Protein AF-A0A7Y2DUV9-F1 (afdb_monomer_lite)

Foldseek 3Di:
DPDPPDHDDDDDDDDPDPDFKDKDADPAQAKDWDAKDFDDDLNHTQDMDHDPPAATAIAHPFQCNCVPPNVVRYPHTHDRMDIGGRPDDDPPPLADQKKKKKWFQQDAPQFDLQWFQWKKKKFFAAPVRHTPDIDIDGTRPDSPPDTDMDMDTDSGDTDKIKIATDAARKHWTQKMFMDINNHTNDIDGDHNAATAIAHPDQCNCPDRNVVRYPPGHDRMDMDD

Sequence (224 aa):
IRNCQSSGAAFSINTNRTVRYVEFNTNGNDAFYIDDWRLYLNGRQIKRGGTNNARGWCLSTDPNDAGGLWRPFVSGRCRTRIRFPITSVPTPPTTGNQVYRVTVDCYHSKIRFTDTTNRITVAFLDAGRNVIRRVSKSGIRNCSGSEAAFSIRTNRRVRYIEFSTNGNDGFFIDEWRLFLDGRQIQHLGVDDGRGWCLSTDPGDAGGPWSGFVTGGCKSRLRFL

pLDDT: mean 86.57, std 12.0, range [44.62, 98.44]

Structure (mmCIF, N/CA/C/O backbone):
data_AF-A0A7Y2DUV9-F1
#
_entry.id   AF-A0A7Y2DUV9-F1
#
loop_
_atom_site.group_PDB
_atom_site.id
_atom_site.type_symbol
_atom_site.label_atom_id
_atom_site.label_alt_id
_atom_site.label_comp_id
_atom_site.label_asym_id
_atom_site.label_entity_id
_atom_site.label_seq_id
_atom_site.pdbx_PDB_ins_code
_atom_site.Cartn_x
_atom_site.Cartn_y
_atom_site.Cartn_z
_atom_site.occupancy
_atom_site.B_iso_or_equiv
_atom_site.auth_seq_id
_atom_site.auth_comp_id
_atom_site.auth_asym_id
_atom_site.auth_atom_id
_atom_site.pdbx_PDB_model_num
ATOM 1 N N . ILE A 1 1 ? 5.102 -5.522 27.464 1.00 58.66 1 ILE A N 1
ATOM 2 C CA . ILE A 1 1 ? 5.271 -4.077 27.756 1.00 58.66 1 ILE A CA 1
ATOM 3 C C . ILE A 1 1 ? 5.539 -3.958 29.249 1.00 58.66 1 ILE A C 1
ATOM 5 O O . ILE A 1 1 ? 4.823 -4.606 30.001 1.00 58.66 1 ILE A O 1
ATOM 9 N N . ARG A 1 2 ? 6.567 -3.217 29.677 1.00 56.81 2 ARG A N 1
ATOM 10 C CA . ARG A 1 2 ? 6.848 -2.943 31.098 1.00 56.81 2 ARG A CA 1
ATOM 11 C C . ARG A 1 2 ? 6.869 -1.422 31.299 1.00 56.81 2 ARG A C 1
ATOM 13 O O . ARG A 1 2 ? 7.426 -0.733 30.454 1.00 56.81 2 ARG A O 1
ATOM 20 N N . ASN A 1 3 ? 6.253 -0.929 32.377 1.00 59.16 3 ASN A N 1
ATOM 21 C CA . ASN A 1 3 ? 6.194 0.486 32.791 1.00 59.16 3 ASN A CA 1
ATOM 22 C C . ASN A 1 3 ? 5.553 1.478 31.789 1.00 59.16 3 ASN A C 1
ATOM 24 O O . ASN A 1 3 ? 6.231 2.327 31.218 1.00 59.16 3 ASN A O 1
ATOM 28 N N . CYS A 1 4 ? 4.220 1.456 31.652 1.00 63.44 4 CYS A N 1
ATOM 29 C CA . CYS A 1 4 ? 3.440 2.442 30.872 1.00 63.44 4 CYS A CA 1
ATOM 30 C C . CYS A 1 4 ? 3.248 3.806 31.583 1.00 63.44 4 CYS A C 1
ATOM 32 O O . CYS A 1 4 ? 2.179 4.400 31.484 1.00 63.44 4 CYS A O 1
ATOM 34 N N . GLN A 1 5 ? 4.229 4.303 32.345 1.00 59.75 5 GLN A N 1
ATOM 35 C CA . GLN A 1 5 ? 4.037 5.492 33.198 1.00 59.75 5 GLN A CA 1
ATOM 36 C C . GLN A 1 5 ? 4.059 6.837 32.448 1.00 59.75 5 GLN A C 1
ATOM 38 O O . GLN A 1 5 ? 3.665 7.848 33.021 1.00 59.75 5 GLN A O 1
ATOM 43 N N . SER A 1 6 ? 4.498 6.879 31.185 1.00 53.72 6 SER A N 1
ATOM 44 C CA . SER A 1 6 ? 4.653 8.151 30.453 1.00 53.72 6 SER A CA 1
ATOM 45 C C . SER A 1 6 ? 4.325 8.104 28.958 1.00 53.72 6 SER A C 1
ATOM 47 O O . SER A 1 6 ? 4.243 9.151 28.319 1.00 53.72 6 SER A O 1
ATOM 49 N N . SER A 1 7 ? 4.100 6.923 28.377 1.00 60.53 7 SER A N 1
ATOM 50 C CA . SER A 1 7 ? 3.675 6.789 26.981 1.00 60.53 7 SER A CA 1
ATOM 51 C C . SER A 1 7 ? 2.815 5.540 26.792 1.00 60.53 7 SER A C 1
ATOM 53 O O . SER A 1 7 ? 3.096 4.477 27.345 1.00 60.53 7 SER A O 1
ATOM 55 N N . GLY A 1 8 ? 1.721 5.686 26.041 1.00 68.19 8 GLY A N 1
ATOM 56 C CA . GLY A 1 8 ? 0.889 4.553 25.644 1.00 68.19 8 GLY A CA 1
ATOM 57 C C . GLY A 1 8 ? 1.608 3.670 24.621 1.00 68.19 8 GLY A C 1
ATOM 58 O O . GLY A 1 8 ? 2.496 4.127 23.904 1.00 68.19 8 GLY A O 1
ATOM 59 N N . ALA A 1 9 ? 1.199 2.407 24.515 1.00 80.25 9 ALA A N 1
ATOM 60 C CA . ALA A 1 9 ? 1.645 1.534 23.434 1.00 80.25 9 ALA A CA 1
ATOM 61 C C . ALA A 1 9 ? 0.762 1.729 22.193 1.00 80.25 9 ALA A C 1
ATOM 63 O O . ALA A 1 9 ? -0.466 1.732 22.293 1.00 80.25 9 ALA A O 1
ATOM 64 N N . ALA A 1 10 ? 1.383 1.858 21.019 1.00 82.19 10 ALA A N 1
ATOM 65 C CA . ALA A 1 10 ? 0.686 1.935 19.741 1.00 82.19 10 ALA A CA 1
ATOM 66 C C . ALA A 1 10 ? 0.994 0.698 18.894 1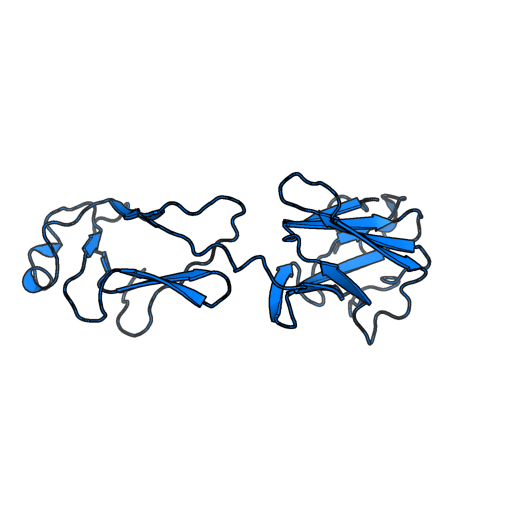.00 82.19 10 ALA A C 1
ATOM 68 O O . ALA A 1 10 ? 2.144 0.282 18.768 1.00 82.19 10 ALA A O 1
ATOM 69 N N . PHE A 1 11 ? -0.049 0.139 18.290 1.00 81.94 11 PHE A N 1
ATOM 70 C CA . PHE A 1 11 ? 0.049 -0.975 17.357 1.00 81.94 11 PHE A CA 1
ATOM 71 C C . PHE A 1 11 ? -0.649 -0.583 16.061 1.00 81.94 11 PHE A C 1
ATOM 73 O O . PHE A 1 11 ? -1.754 -0.036 16.090 1.00 81.94 11 PHE A O 1
ATOM 80 N N . SER A 1 12 ? -0.023 -0.898 14.934 1.00 80.25 12 SER A N 1
ATOM 81 C CA . SER A 1 12 ? -0.550 -0.596 13.606 1.00 80.25 12 SER A CA 1
ATOM 82 C C . SER A 1 12 ? -0.679 -1.884 12.814 1.00 80.25 12 SER A C 1
ATOM 84 O O . SER A 1 12 ? 0.248 -2.689 12.767 1.00 80.25 12 SER A O 1
ATOM 86 N N . ILE A 1 13 ? -1.834 -2.073 12.184 1.00 71.75 13 ILE A N 1
ATOM 87 C CA . ILE A 1 13 ? -2.073 -3.176 11.258 1.00 71.75 13 ILE A CA 1
ATOM 88 C C . ILE A 1 13 ? -2.664 -2.623 9.967 1.00 71.75 13 ILE A C 1
ATOM 90 O O . ILE A 1 13 ? -3.534 -1.752 9.994 1.00 71.75 13 ILE A O 1
ATOM 94 N N . ASN A 1 14 ? -2.237 -3.182 8.840 1.00 62.28 14 ASN A N 1
ATOM 95 C CA . ASN A 1 14 ? -2.871 -2.961 7.549 1.00 62.28 14 ASN A CA 1
ATOM 96 C C . ASN A 1 14 ? -3.758 -4.169 7.260 1.00 62.28 14 ASN A C 1
ATOM 98 O O . ASN A 1 14 ? -3.279 -5.299 7.193 1.00 62.28 14 ASN A O 1
ATOM 102 N N . THR A 1 15 ? -5.066 -3.955 7.140 1.00 54.31 15 THR A N 1
ATOM 103 C CA . THR A 1 15 ? -6.017 -5.044 6.903 1.00 54.31 15 THR A CA 1
ATOM 104 C C . THR A 1 15 ? -7.062 -4.660 5.867 1.00 54.31 15 THR A C 1
ATOM 106 O O . THR A 1 15 ? -7.590 -3.548 5.856 1.00 54.31 15 THR A O 1
ATOM 109 N N . ASN A 1 16 ? -7.377 -5.616 4.996 1.00 50.28 16 ASN A N 1
ATOM 110 C CA . ASN A 1 16 ? -8.440 -5.534 3.995 1.00 50.28 16 ASN A CA 1
ATOM 111 C C . ASN A 1 16 ? -9.765 -6.140 4.494 1.00 50.28 16 ASN A C 1
ATOM 113 O O . ASN A 1 16 ? -10.762 -6.135 3.769 1.00 50.28 16 ASN A O 1
ATOM 117 N N . ARG A 1 17 ? -9.784 -6.664 5.727 1.00 56.75 17 ARG A N 1
ATOM 118 C CA . ARG A 1 17 ? -10.968 -7.242 6.366 1.00 56.75 17 ARG A CA 1
ATOM 119 C C . ARG A 1 17 ? -11.635 -6.198 7.247 1.00 56.75 17 ARG A C 1
ATOM 121 O O . ARG A 1 17 ? -10.974 -5.378 7.880 1.00 56.75 17 ARG A O 1
ATOM 128 N N . THR A 1 18 ? -12.959 -6.263 7.337 1.00 71.25 18 THR A N 1
ATOM 129 C CA . THR A 1 18 ? -13.701 -5.474 8.320 1.00 71.25 18 THR A CA 1
ATOM 130 C C . THR A 1 18 ? -13.221 -5.831 9.723 1.00 71.25 18 THR A C 1
ATOM 132 O O . THR A 1 18 ? -13.341 -6.981 10.150 1.00 71.25 18 THR A O 1
ATOM 135 N N . VAL A 1 19 ? -12.701 -4.842 10.449 1.00 78.88 19 VAL A N 1
ATOM 136 C CA . VAL A 1 19 ? -12.346 -5.001 11.860 1.00 78.88 19 VAL A CA 1
ATOM 137 C C . VAL A 1 19 ? -13.647 -5.050 12.659 1.00 78.88 19 VAL A C 1
ATOM 139 O O . VAL A 1 19 ? -14.376 -4.064 12.725 1.00 78.88 19 VAL A O 1
ATOM 142 N N . ARG A 1 20 ? -13.972 -6.221 13.218 1.00 82.50 20 ARG A N 1
ATOM 143 C CA . ARG A 1 20 ? -15.194 -6.434 14.021 1.00 82.50 20 ARG A CA 1
ATOM 144 C C . ARG A 1 20 ? -14.961 -6.266 15.515 1.00 82.50 20 ARG A C 1
ATOM 146 O O . ARG A 1 20 ? -15.901 -5.990 16.253 1.00 82.50 20 ARG A O 1
ATOM 153 N N . TYR A 1 21 ? -13.729 -6.461 15.964 1.00 88.12 21 TYR A N 1
ATOM 154 C CA . TYR A 1 21 ? -13.347 -6.309 17.355 1.00 88.12 21 TYR A CA 1
ATOM 155 C C . TYR A 1 21 ? -11.874 -5.927 17.468 1.00 88.12 21 TYR A C 1
ATOM 157 O O . TYR A 1 21 ? -11.072 -6.277 16.602 1.00 88.12 21 TYR A O 1
ATOM 165 N N . VAL A 1 22 ? -11.534 -5.241 18.554 1.00 90.38 22 VAL A N 1
ATOM 166 C CA . VAL A 1 22 ? -10.165 -5.184 19.077 1.00 90.38 22 VAL A CA 1
ATOM 167 C C . VAL A 1 22 ? -10.083 -6.215 20.195 1.00 90.38 22 VAL A C 1
ATOM 169 O O . VAL A 1 22 ? -10.947 -6.240 21.072 1.00 90.38 22 VAL A O 1
ATOM 172 N N . GLU A 1 23 ? -9.092 -7.097 20.146 1.00 93.31 23 GLU A N 1
ATOM 173 C CA . GLU A 1 23 ? -8.853 -8.088 21.193 1.00 93.31 23 GLU A CA 1
ATOM 174 C C . GLU A 1 23 ? -7.454 -7.900 21.765 1.00 93.31 23 GLU A C 1
ATOM 176 O O . GLU A 1 23 ? -6.482 -7.832 21.019 1.00 93.31 23 GLU A O 1
ATOM 181 N N . PHE A 1 24 ? -7.381 -7.841 23.090 1.00 92.25 24 PHE A N 1
ATOM 182 C CA . PHE A 1 24 ? -6.136 -7.898 23.840 1.00 92.25 24 PHE A CA 1
ATOM 183 C C . PHE A 1 24 ? -6.048 -9.271 24.504 1.00 92.25 24 PHE A C 1
ATOM 185 O O . PHE A 1 24 ? -7.027 -9.739 25.097 1.00 92.25 24 PHE A O 1
ATOM 192 N N . ASN A 1 25 ? -4.891 -9.916 24.397 1.00 93.38 25 ASN A N 1
ATOM 193 C CA . ASN A 1 25 ? -4.596 -11.195 25.029 1.00 93.38 25 ASN A CA 1
ATOM 194 C C . ASN A 1 25 ? -3.226 -11.149 25.720 1.00 93.38 25 ASN A C 1
ATOM 196 O O . ASN A 1 25 ? -2.365 -10.346 25.366 1.00 93.38 25 ASN A O 1
ATOM 200 N N . THR A 1 26 ? -3.039 -11.993 26.731 1.00 92.19 26 THR A N 1
ATOM 201 C CA . THR A 1 26 ? -1.755 -12.145 27.424 1.00 92.19 26 THR A CA 1
ATOM 202 C C . THR A 1 26 ? -1.496 -13.609 27.757 1.00 92.19 26 THR A C 1
ATOM 204 O O . THR A 1 26 ? -2.429 -14.376 27.998 1.00 92.19 26 THR A O 1
ATOM 207 N N . ASN A 1 27 ? -0.221 -13.984 27.767 1.00 92.19 27 ASN A N 1
ATOM 208 C CA . ASN A 1 27 ? 0.295 -15.231 28.328 1.00 92.19 27 ASN A CA 1
ATOM 209 C C . ASN A 1 27 ? 1.143 -14.991 29.593 1.00 92.19 27 ASN A C 1
ATOM 211 O O . ASN A 1 27 ? 1.686 -15.944 30.141 1.00 92.19 27 ASN A O 1
ATOM 215 N N . GLY A 1 28 ? 1.290 -13.734 30.025 1.00 89.69 28 GLY A N 1
ATOM 216 C CA . GLY A 1 28 ? 2.045 -13.361 31.217 1.00 89.69 28 GLY A CA 1
ATOM 217 C C . GLY A 1 28 ? 1.240 -13.563 32.499 1.00 89.69 28 GLY A C 1
ATOM 218 O O . GLY A 1 28 ? 0.012 -13.445 32.502 1.00 89.69 28 GLY A O 1
ATOM 219 N N . ASN A 1 29 ? 1.942 -13.878 33.581 1.00 88.06 29 ASN A N 1
ATOM 220 C CA . ASN A 1 29 ? 1.413 -13.900 34.945 1.00 88.06 29 ASN A CA 1
ATOM 221 C C . ASN A 1 29 ? 1.491 -12.539 35.637 1.00 88.06 29 ASN A C 1
ATOM 223 O O . ASN A 1 29 ? 0.837 -12.376 36.647 1.00 88.06 29 ASN A O 1
ATOM 227 N N . ASP A 1 30 ? 2.258 -11.583 35.110 1.00 88.06 30 ASP A N 1
ATOM 228 C CA . ASP A 1 30 ? 2.236 -10.205 35.594 1.00 88.06 30 ASP A CA 1
ATOM 229 C C . ASP A 1 30 ? 1.042 -9.453 34.994 1.00 88.06 30 ASP A C 1
ATOM 231 O O . ASP A 1 30 ? 0.800 -9.497 33.778 1.00 88.06 30 ASP A O 1
ATOM 235 N N . ALA A 1 31 ? 0.335 -8.694 35.829 1.00 88.19 31 ALA A N 1
ATOM 236 C CA . ALA A 1 31 ? -0.808 -7.929 35.369 1.00 88.19 31 ALA A CA 1
ATOM 237 C C . ALA A 1 31 ? -0.452 -6.735 34.481 1.00 88.19 31 ALA A C 1
ATOM 239 O O . ALA A 1 31 ? 0.488 -5.974 34.713 1.00 88.19 31 ALA A O 1
ATOM 240 N N . PHE A 1 32 ? -1.299 -6.534 33.473 1.00 89.50 32 PHE A N 1
ATOM 241 C CA . PHE A 1 32 ? -1.287 -5.392 32.574 1.00 89.50 32 PHE A CA 1
ATOM 242 C C . PHE A 1 32 ? -2.600 -4.613 32.700 1.00 89.50 32 PHE A C 1
ATOM 244 O O . PHE A 1 32 ? -3.681 -5.140 32.420 1.00 89.50 32 PHE A O 1
ATOM 251 N N . TYR A 1 33 ? -2.499 -3.357 33.132 1.00 88.81 33 TYR A N 1
ATOM 252 C CA . TYR A 1 33 ? -3.632 -2.453 33.302 1.00 88.81 33 TYR A CA 1
ATOM 253 C C . TYR A 1 33 ? -3.907 -1.654 32.024 1.00 88.81 33 TYR A C 1
ATOM 255 O O . TYR A 1 33 ? -2.986 -1.098 31.427 1.00 88.81 33 TYR A O 1
ATOM 263 N N . ILE A 1 34 ? -5.177 -1.580 31.624 1.00 89.31 34 ILE A N 1
ATOM 264 C CA . ILE A 1 34 ? -5.647 -0.762 30.500 1.00 89.31 34 ILE A CA 1
ATOM 265 C C . ILE A 1 34 ? -6.805 0.101 30.990 1.00 89.31 34 ILE A C 1
ATOM 267 O O . ILE A 1 34 ? -7.863 -0.437 31.299 1.00 89.31 34 ILE A O 1
ATOM 271 N N . ASP A 1 35 ? -6.656 1.417 31.014 1.00 89.62 35 ASP A N 1
ATOM 272 C CA . ASP A 1 35 ? -7.720 2.379 31.337 1.00 89.62 35 ASP A CA 1
ATOM 273 C C . ASP A 1 35 ? -8.270 3.116 30.111 1.00 89.62 35 ASP A C 1
ATOM 275 O O . ASP A 1 35 ? -9.452 3.452 30.084 1.00 89.62 35 ASP A O 1
ATOM 279 N N . ASP A 1 36 ? -7.450 3.332 29.082 1.00 90.44 36 ASP A N 1
ATOM 280 C CA . ASP A 1 36 ? -7.831 3.951 27.812 1.00 90.44 36 ASP A CA 1
ATOM 281 C C . ASP A 1 36 ? -7.237 3.176 26.631 1.00 90.44 36 ASP A C 1
ATOM 283 O O . ASP A 1 36 ? -6.049 2.855 26.588 1.00 90.44 36 ASP A O 1
ATOM 287 N N . TRP A 1 37 ? -8.057 2.920 25.617 1.00 90.31 37 TRP A N 1
ATOM 288 C CA . TRP A 1 37 ? -7.587 2.472 24.311 1.00 90.31 37 TRP A CA 1
ATOM 289 C C . TRP A 1 37 ? -8.329 3.204 23.202 1.00 90.31 37 TRP A C 1
ATOM 291 O O . TRP A 1 37 ? -9.509 3.547 23.313 1.00 90.31 37 TRP A O 1
ATOM 301 N N . ARG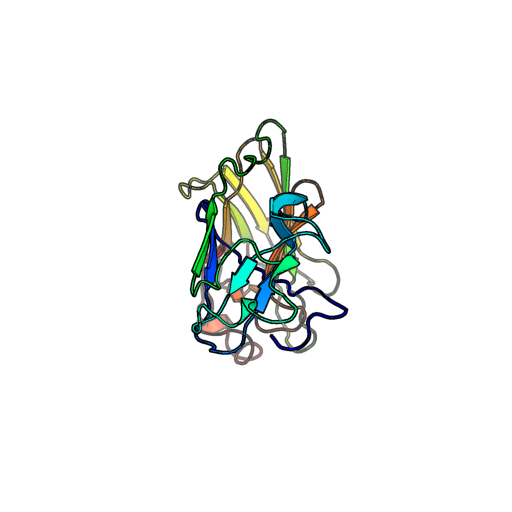 A 1 38 ? -7.632 3.432 22.089 1.00 90.31 38 ARG A N 1
ATOM 302 C CA . ARG A 1 38 ? -8.147 4.190 20.947 1.00 90.31 38 ARG A CA 1
ATOM 303 C C . ARG A 1 38 ? -7.845 3.445 19.661 1.00 90.31 38 ARG A C 1
ATOM 305 O O . ARG A 1 38 ? -6.733 2.970 19.456 1.00 90.31 38 ARG A O 1
ATOM 312 N N . LEU A 1 39 ? -8.841 3.366 18.788 1.00 88.25 39 LEU A N 1
ATOM 313 C CA . LEU A 1 39 ? -8.702 2.824 17.446 1.00 88.25 39 LEU A CA 1
ATOM 314 C C . LEU A 1 39 ? -8.811 3.959 16.439 1.00 88.25 39 LEU A C 1
ATOM 316 O O . LEU A 1 39 ? -9.813 4.680 16.400 1.00 88.25 39 LEU A O 1
ATOM 320 N N . TYR A 1 40 ? -7.793 4.061 15.596 1.00 84.31 40 TYR A N 1
ATOM 321 C CA . TYR A 1 40 ? -7.721 5.025 14.514 1.00 84.31 40 TYR A CA 1
ATOM 322 C C . TYR A 1 40 ? -7.850 4.305 13.174 1.00 84.31 40 TYR A C 1
ATOM 324 O O . TYR A 1 40 ? -7.251 3.256 12.962 1.00 84.31 40 TYR A O 1
ATOM 332 N N . LEU A 1 41 ? -8.619 4.889 12.259 1.00 78.75 41 LEU A N 1
ATOM 333 C CA . LEU A 1 41 ? -8.661 4.494 10.856 1.00 78.75 41 LEU A CA 1
ATOM 334 C C . LEU A 1 41 ? -8.234 5.698 10.032 1.00 78.75 41 LEU A C 1
ATOM 336 O O . LEU A 1 41 ? -8.892 6.738 10.079 1.00 78.75 41 LEU A O 1
ATOM 340 N N . ASN A 1 42 ? -7.126 5.564 9.300 1.00 71.88 42 ASN A N 1
ATOM 341 C CA . ASN A 1 42 ? -6.525 6.652 8.530 1.00 71.88 42 ASN A CA 1
ATOM 342 C C . ASN A 1 42 ? -6.421 7.919 9.396 1.00 71.88 42 ASN A C 1
ATOM 344 O O . ASN A 1 42 ? -7.052 8.935 9.109 1.00 71.88 42 ASN A O 1
ATOM 348 N N . GLY A 1 43 ? -5.728 7.837 10.536 1.00 75.31 43 GLY A N 1
ATOM 349 C CA . GLY A 1 43 ? -5.507 8.938 11.491 1.00 75.31 43 GLY A CA 1
ATOM 350 C C . GLY A 1 43 ? -6.749 9.543 12.166 1.00 75.31 43 GLY A C 1
ATOM 351 O O . GLY A 1 43 ? -6.601 10.406 13.022 1.00 75.31 43 GLY A O 1
ATOM 352 N N . ARG A 1 44 ? -7.970 9.107 11.834 1.00 75.44 44 ARG A N 1
ATOM 353 C CA . ARG A 1 44 ? -9.197 9.534 12.516 1.00 75.44 44 ARG A CA 1
ATOM 354 C C . ARG A 1 44 ? -9.562 8.514 13.586 1.00 75.44 44 ARG A C 1
ATOM 356 O O . ARG A 1 44 ? -9.693 7.333 13.277 1.00 75.44 44 ARG A O 1
ATOM 363 N N . GLN A 1 45 ? -9.778 8.961 14.822 1.00 84.25 45 GLN A N 1
ATOM 364 C CA . GLN A 1 45 ? -10.292 8.091 15.880 1.00 84.25 45 GLN A CA 1
ATOM 365 C C . GLN A 1 45 ? -11.705 7.620 15.507 1.00 84.25 45 GLN A C 1
ATOM 367 O O . GLN A 1 45 ? -12.601 8.439 15.299 1.00 84.25 45 GLN A O 1
ATOM 372 N N . ILE A 1 46 ? -11.900 6.306 15.408 1.00 82.75 46 ILE A N 1
ATOM 373 C CA . ILE A 1 46 ? -13.198 5.684 15.097 1.00 82.75 46 ILE A CA 1
ATOM 374 C C . ILE A 1 46 ? -13.813 4.974 16.299 1.00 82.75 46 ILE A C 1
ATOM 376 O O . ILE A 1 46 ? -15.018 4.734 16.324 1.00 82.75 46 ILE A O 1
ATOM 380 N N . LYS A 1 47 ? -13.002 4.640 17.304 1.00 87.75 47 LYS A N 1
ATOM 381 C CA . LYS A 1 47 ? -13.477 4.069 18.560 1.00 87.75 47 LYS A CA 1
ATOM 382 C C . LYS A 1 47 ? -12.518 4.433 19.684 1.00 87.75 47 LYS A C 1
ATOM 384 O O . LYS A 1 47 ? -11.317 4.572 19.466 1.00 87.75 47 LYS A O 1
ATOM 389 N N . ARG A 1 48 ? -13.073 4.567 20.879 1.00 90.31 48 ARG A N 1
ATOM 390 C CA . ARG A 1 48 ? -12.356 4.653 22.145 1.00 90.31 48 ARG A CA 1
ATOM 391 C C . ARG A 1 48 ? -13.051 3.722 23.127 1.00 90.31 48 ARG A C 1
ATOM 393 O O . ARG A 1 48 ? -14.278 3.596 23.062 1.00 90.31 48 ARG A O 1
ATOM 400 N N . GLY A 1 49 ? -12.293 3.071 23.993 1.00 88.50 49 GLY A N 1
ATOM 401 C CA . GLY A 1 49 ? -12.841 2.391 25.154 1.00 88.50 49 GLY A CA 1
ATOM 402 C C . GLY A 1 49 ? -12.093 2.812 26.405 1.00 88.50 49 GLY A C 1
ATOM 403 O O . GLY A 1 49 ? -10.867 2.827 26.422 1.00 88.50 49 GLY A O 1
ATOM 404 N N . GLY A 1 50 ? -12.866 3.148 27.434 1.00 89.50 50 GLY A N 1
ATOM 405 C CA . GLY A 1 50 ? -12.338 3.647 28.693 1.00 89.50 50 GLY A CA 1
ATOM 406 C C . GLY A 1 50 ? -11.985 5.132 28.637 1.00 89.50 50 GLY A C 1
ATOM 407 O O . GLY A 1 50 ? -12.327 5.841 27.684 1.00 89.50 50 GLY A O 1
ATOM 408 N N . THR A 1 51 ? -11.341 5.591 29.703 1.00 87.88 51 THR A N 1
ATOM 409 C CA . THR A 1 51 ? -10.944 6.979 29.931 1.00 87.88 51 THR A CA 1
ATOM 410 C C . THR A 1 51 ? -9.638 6.974 30.717 1.00 87.88 51 THR A C 1
ATOM 412 O O . THR A 1 51 ? -9.505 6.232 31.684 1.00 87.88 51 THR A O 1
ATOM 415 N N . ASN A 1 52 ? -8.693 7.827 30.320 1.00 84.25 52 ASN A N 1
ATOM 416 C CA . ASN A 1 52 ? -7.400 7.958 30.992 1.00 84.25 52 ASN A CA 1
ATOM 417 C C . ASN A 1 52 ? -7.585 8.246 32.493 1.00 84.25 52 ASN A C 1
ATOM 419 O O . ASN A 1 52 ? -8.360 9.140 32.842 1.00 84.25 52 ASN A O 1
ATOM 423 N N . ASN A 1 53 ? -6.880 7.510 33.352 1.00 82.56 53 ASN A N 1
ATOM 424 C CA . ASN A 1 53 ? -6.974 7.531 34.818 1.00 82.56 53 ASN A CA 1
ATOM 425 C C . ASN A 1 53 ? -8.344 7.137 35.406 1.00 82.56 53 ASN A C 1
ATOM 427 O O . ASN A 1 53 ? -8.577 7.319 36.601 1.00 82.56 53 ASN A O 1
ATOM 431 N N . ALA A 1 54 ? -9.271 6.616 34.600 1.00 86.94 54 ALA A N 1
ATOM 432 C CA . ALA A 1 54 ? -10.528 6.069 35.100 1.00 86.94 54 ALA A CA 1
ATOM 433 C C . ALA A 1 54 ? -10.383 4.578 35.410 1.00 86.94 54 ALA A C 1
ATOM 435 O O . ALA A 1 54 ? -9.312 3.998 35.253 1.00 86.94 54 ALA A O 1
ATOM 436 N N . ARG A 1 55 ? -11.484 3.945 35.833 1.00 89.94 55 ARG A N 1
ATOM 437 C CA . ARG A 1 55 ? -11.539 2.489 35.962 1.00 89.94 55 ARG A CA 1
ATOM 438 C C . ARG A 1 55 ? -11.302 1.808 34.617 1.00 89.94 55 ARG A C 1
ATOM 440 O O . ARG A 1 55 ? -11.918 2.175 33.618 1.00 89.94 55 ARG A O 1
ATOM 447 N N . GLY A 1 56 ? -10.485 0.768 34.640 1.00 91.88 56 GLY A N 1
ATOM 448 C CA . GLY A 1 56 ? -10.052 0.030 33.472 1.00 91.88 56 GLY A CA 1
ATOM 449 C C . GLY A 1 56 ? -10.226 -1.478 33.594 1.00 91.88 56 GLY A C 1
ATOM 450 O O . GLY A 1 56 ? -11.082 -2.014 34.313 1.00 91.88 56 GLY A O 1
ATOM 451 N N . TRP A 1 57 ? -9.373 -2.159 32.848 1.00 92.81 57 TRP A N 1
ATOM 452 C CA . TRP A 1 57 ? -9.324 -3.593 32.665 1.00 92.81 57 TRP A CA 1
ATOM 453 C C . TRP A 1 57 ? -7.972 -4.145 33.105 1.00 92.81 57 TRP A C 1
ATOM 455 O O . TRP A 1 57 ? -6.949 -3.478 32.965 1.00 92.81 57 TRP A O 1
ATOM 465 N N . CYS A 1 58 ? -7.969 -5.387 33.587 1.00 93.06 58 CYS A N 1
ATOM 466 C CA . CYS A 1 58 ? -6.748 -6.112 33.914 1.00 93.06 58 CYS A CA 1
ATOM 467 C C . CYS A 1 58 ? -6.579 -7.332 33.005 1.00 93.06 58 CYS A C 1
ATOM 469 O O . CYS A 1 58 ? -7.491 -8.161 32.894 1.00 93.06 58 CYS A O 1
ATOM 471 N N . LEU A 1 59 ? -5.400 -7.449 32.393 1.00 92.75 59 LEU A N 1
ATOM 472 C CA . LEU A 1 59 ? -4.951 -8.629 31.664 1.00 92.75 59 LEU A CA 1
ATOM 473 C C . LEU A 1 59 ? -3.876 -9.371 32.458 1.00 92.75 59 LEU A C 1
ATOM 475 O O . LEU A 1 59 ? -2.804 -8.818 32.670 1.00 92.75 59 LEU A O 1
ATOM 479 N N . SER A 1 60 ? -4.155 -10.612 32.858 1.00 93.69 60 SER A N 1
ATOM 480 C CA . SER A 1 60 ? -3.183 -11.534 33.466 1.00 93.69 60 SER A CA 1
ATOM 481 C C . SER A 1 60 ? -3.667 -12.982 33.349 1.00 93.69 60 SER A C 1
ATOM 483 O O . SER A 1 60 ? -4.863 -13.228 33.146 1.00 93.69 60 SER A O 1
ATOM 485 N N . THR A 1 61 ? -2.739 -13.932 33.469 1.00 95.00 61 THR A N 1
ATOM 486 C CA . THR A 1 61 ? -3.045 -15.348 33.713 1.00 95.00 61 THR A CA 1
ATOM 487 C C . THR A 1 61 ? -3.381 -15.642 35.177 1.00 95.00 61 THR A C 1
ATOM 489 O O . THR A 1 61 ? -4.126 -16.592 35.414 1.00 95.00 61 THR A O 1
ATOM 492 N N . ASP A 1 62 ? -2.956 -14.806 36.135 1.00 93.31 62 ASP A N 1
ATOM 493 C CA . ASP A 1 62 ? -3.458 -14.852 37.512 1.00 93.31 62 ASP A CA 1
ATOM 494 C C . ASP A 1 62 ? -4.696 -13.937 37.653 1.00 93.31 62 ASP A C 1
ATOM 496 O O . ASP A 1 62 ? -4.608 -12.713 37.508 1.00 93.31 62 ASP A O 1
ATOM 500 N N . PRO A 1 63 ? -5.896 -14.484 37.933 1.00 89.44 63 PRO A N 1
ATOM 501 C CA . PRO A 1 63 ? -7.109 -13.680 38.074 1.00 89.44 63 PRO A CA 1
ATOM 502 C C . PRO A 1 63 ? -7.083 -12.718 39.277 1.00 89.44 63 PRO A C 1
ATOM 504 O O . PRO A 1 63 ? -7.936 -11.824 39.348 1.00 89.44 63 PRO A O 1
ATOM 507 N N . ASN A 1 64 ? -6.157 -12.896 40.223 1.00 90.31 64 ASN A N 1
ATOM 508 C CA . ASN A 1 64 ? -6.096 -12.165 41.485 1.00 90.31 64 ASN A CA 1
ATOM 509 C C . ASN A 1 64 ? -5.069 -11.027 41.506 1.00 90.31 64 ASN A C 1
ATOM 511 O O . ASN A 1 64 ? -5.046 -10.290 42.490 1.00 90.31 64 ASN A O 1
ATOM 515 N N . ASP A 1 65 ? -4.293 -10.802 40.444 1.00 90.00 65 ASP A N 1
ATOM 516 C CA . ASP A 1 65 ? -3.296 -9.718 40.423 1.00 90.00 65 ASP A CA 1
ATOM 517 C C . ASP A 1 65 ? -3.901 -8.318 40.590 1.00 90.00 65 ASP A C 1
ATOM 519 O O . ASP A 1 65 ? -3.269 -7.396 41.105 1.00 90.00 65 ASP A O 1
ATOM 523 N N . ALA A 1 66 ? -5.168 -8.147 40.207 1.00 85.00 66 ALA A N 1
ATOM 524 C CA . ALA A 1 66 ? -5.902 -6.911 40.462 1.00 85.00 66 ALA A CA 1
ATOM 525 C C . ALA A 1 66 ? -6.252 -6.715 41.950 1.00 85.00 66 ALA A C 1
ATOM 527 O O . ALA A 1 66 ? -6.808 -5.681 42.301 1.00 85.00 66 ALA A O 1
ATOM 528 N N . GLY A 1 67 ? -5.973 -7.682 42.828 1.00 81.69 67 GLY A N 1
ATOM 529 C CA . GLY A 1 67 ? -6.346 -7.669 44.244 1.00 81.69 67 GLY A CA 1
ATOM 530 C C . GLY A 1 67 ? -5.590 -6.649 45.100 1.00 81.69 67 GLY A C 1
ATOM 531 O O . GLY A 1 67 ? -6.089 -6.283 46.163 1.00 81.69 67 GLY A O 1
ATOM 532 N N . GLY A 1 68 ? -4.432 -6.172 44.633 1.00 81.25 68 GLY A N 1
ATOM 533 C CA . GLY A 1 68 ? -3.612 -5.163 45.310 1.00 81.25 68 GLY A CA 1
ATOM 534 C C . GLY A 1 68 ? -4.044 -3.720 45.022 1.00 81.25 68 GLY A C 1
ATOM 535 O O . GLY A 1 68 ? -5.229 -3.385 45.011 1.00 81.25 68 GLY A O 1
ATOM 536 N N . LEU A 1 69 ? -3.066 -2.848 44.751 1.00 80.44 69 LEU A N 1
ATOM 537 C CA . LEU A 1 69 ? -3.266 -1.406 44.519 1.00 80.44 69 LEU A CA 1
ATOM 538 C C . LEU A 1 69 ? -4.246 -1.085 43.377 1.00 80.44 69 LEU A C 1
ATOM 540 O O . LEU A 1 69 ? -4.809 0.005 43.334 1.00 80.44 69 LEU A O 1
ATOM 544 N N . TRP A 1 70 ? -4.462 -2.022 42.453 1.00 80.12 70 TRP A N 1
ATOM 545 C CA . TRP A 1 70 ? -5.326 -1.837 41.286 1.00 80.12 70 TRP A CA 1
ATOM 546 C C . TRP A 1 70 ? -6.799 -2.151 41.563 1.00 80.12 70 TRP A C 1
ATOM 548 O O . TRP A 1 70 ? -7.655 -1.803 40.751 1.00 80.12 70 TRP A O 1
ATOM 558 N N . ARG A 1 71 ? -7.128 -2.754 42.713 1.00 83.38 71 ARG A N 1
ATOM 559 C CA . ARG A 1 71 ? -8.488 -3.212 43.040 1.00 83.38 71 ARG A CA 1
ATOM 560 C C . ARG A 1 71 ? -9.560 -2.121 42.928 1.00 83.38 71 ARG A C 1
ATOM 562 O O . ARG A 1 71 ? -10.636 -2.421 42.412 1.00 83.38 71 ARG A O 1
ATOM 569 N N . PRO A 1 72 ? -9.320 -0.861 43.345 1.00 86.00 72 PRO A N 1
ATOM 570 C CA . PRO A 1 72 ? -10.304 0.209 43.166 1.00 86.00 72 PRO A CA 1
ATOM 571 C C . PRO A 1 72 ? -10.499 0.614 41.698 1.00 86.00 72 PRO A C 1
ATOM 573 O O . PRO A 1 72 ? -11.555 1.150 41.347 1.00 86.00 72 PRO A O 1
ATOM 576 N N . PHE A 1 73 ? -9.498 0.348 40.857 1.00 87.12 73 PHE A N 1
ATOM 577 C CA . PHE A 1 73 ? -9.361 0.848 39.491 1.00 87.12 73 PHE A CA 1
ATOM 578 C C . PHE A 1 73 ? -9.689 -0.200 38.423 1.00 87.12 73 PHE A C 1
ATOM 580 O O . PHE A 1 73 ? -9.867 0.155 37.267 1.00 87.12 73 PHE A O 1
ATOM 587 N N . VAL A 1 74 ? -9.836 -1.478 38.769 1.00 87.31 74 VAL A N 1
ATOM 588 C CA . VAL A 1 74 ? -10.192 -2.533 37.808 1.00 87.31 74 VAL A CA 1
ATOM 589 C C . VAL A 1 74 ? -11.647 -2.951 37.988 1.00 87.31 74 VAL A C 1
ATOM 591 O O . VAL A 1 74 ? -12.119 -3.204 39.096 1.00 87.31 74 VAL A O 1
ATOM 594 N N . SER A 1 75 ? -12.370 -3.071 36.875 1.00 77.62 75 SER A N 1
ATOM 595 C CA . SER A 1 75 ? -13.718 -3.646 36.880 1.00 77.62 75 SER A CA 1
ATOM 596 C C . SER A 1 75 ? -13.649 -5.179 36.947 1.00 77.62 75 SER A C 1
ATOM 598 O O . SER A 1 75 ? -13.720 -5.863 35.926 1.00 77.62 75 SER A O 1
ATOM 600 N N . GLY A 1 76 ? -13.506 -5.724 38.158 1.00 82.94 76 GLY A N 1
ATOM 601 C CA . GLY A 1 76 ? -13.509 -7.168 38.425 1.00 82.94 76 GLY A CA 1
ATOM 602 C C . GLY A 1 76 ? -12.117 -7.810 38.475 1.00 82.94 76 GLY A C 1
ATOM 603 O O . GLY A 1 76 ? -11.130 -7.155 38.791 1.00 82.94 76 GLY A O 1
ATOM 604 N N . ARG A 1 77 ? -12.057 -9.123 38.216 1.00 89.00 77 ARG A N 1
ATOM 605 C CA . ARG A 1 77 ? -10.810 -9.909 38.189 1.00 89.00 77 ARG A CA 1
ATOM 606 C C . ARG A 1 77 ? -10.059 -9.742 36.868 1.00 89.00 77 ARG A C 1
ATOM 608 O O . ARG A 1 77 ? -10.666 -9.401 35.848 1.00 89.00 77 ARG A O 1
ATOM 615 N N . CYS A 1 78 ? -8.762 -10.039 36.881 1.00 92.12 78 CYS A N 1
ATOM 616 C CA . CYS A 1 78 ? -7.963 -10.084 35.661 1.00 92.12 78 CYS A CA 1
ATOM 617 C C . CYS A 1 78 ? -8.462 -11.183 34.717 1.00 92.12 78 CYS A C 1
ATOM 619 O O . CYS A 1 78 ? -8.993 -12.210 35.145 1.00 92.12 78 CYS A O 1
ATOM 621 N N . ARG A 1 79 ? -8.328 -10.943 33.412 1.00 94.06 79 ARG A N 1
ATOM 622 C CA . ARG A 1 79 ? -8.715 -11.886 32.357 1.00 94.06 79 ARG A CA 1
ATOM 623 C C . ARG A 1 79 ? -7.528 -12.133 31.444 1.00 94.06 79 ARG A C 1
ATOM 625 O O . ARG A 1 79 ? -6.791 -11.210 31.144 1.00 94.06 79 ARG A O 1
ATOM 632 N N . THR A 1 80 ? -7.400 -13.325 30.882 1.00 95.25 80 THR A N 1
ATOM 633 C CA . THR A 1 80 ? -6.369 -13.600 29.862 1.00 95.25 80 THR A CA 1
ATOM 634 C C . THR A 1 80 ? -6.706 -13.007 28.494 1.00 95.25 80 THR A C 1
ATOM 636 O O . THR A 1 80 ? -5.842 -12.899 27.623 1.00 95.25 80 THR A O 1
ATOM 639 N N . ARG A 1 81 ? -7.972 -12.621 28.288 1.00 94.62 81 ARG A N 1
ATOM 640 C CA . ARG A 1 81 ? -8.490 -12.082 27.031 1.00 94.62 81 ARG A CA 1
ATOM 641 C C . ARG A 1 81 ? -9.607 -11.074 27.271 1.00 94.62 81 ARG A C 1
ATOM 643 O O . ARG A 1 81 ? -10.536 -11.335 28.038 1.00 94.62 81 ARG A O 1
ATOM 650 N N . ILE A 1 82 ? -9.559 -9.958 26.548 1.00 92.50 82 ILE A N 1
ATOM 651 C CA . ILE A 1 82 ? -10.602 -8.927 26.553 1.00 92.50 82 ILE A CA 1
ATOM 652 C C . ILE A 1 82 ? -10.907 -8.529 25.116 1.00 92.50 82 ILE A C 1
ATOM 654 O O . ILE A 1 82 ? -10.004 -8.193 24.352 1.00 92.50 82 ILE A O 1
ATOM 658 N N . ARG A 1 83 ? -12.189 -8.579 24.746 1.00 93.12 83 ARG A N 1
ATOM 659 C CA . ARG A 1 83 ? -12.663 -8.301 23.390 1.00 93.12 83 ARG A CA 1
ATOM 660 C C . ARG A 1 83 ? -13.619 -7.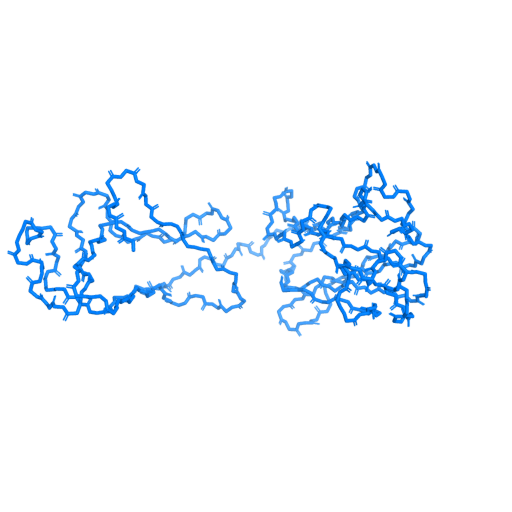117 23.396 1.00 93.12 83 ARG A C 1
ATOM 662 O O . ARG A 1 83 ? -14.637 -7.141 24.081 1.00 93.12 83 ARG A O 1
ATOM 669 N N . PHE A 1 84 ? -13.313 -6.121 22.576 1.00 90.06 84 PHE A N 1
ATOM 670 C CA . PHE A 1 84 ? -14.116 -4.922 22.390 1.00 90.06 84 PHE A CA 1
ATOM 671 C C . PHE A 1 84 ? -14.772 -4.939 21.007 1.00 90.06 84 PHE A C 1
ATOM 673 O O . PHE A 1 84 ? -14.062 -4.806 20.007 1.00 90.06 84 PHE A O 1
ATOM 680 N N . PRO A 1 85 ? -16.103 -5.102 20.908 1.00 88.88 85 PRO A N 1
ATOM 681 C CA . PRO A 1 85 ? -16.788 -5.085 19.624 1.00 88.88 85 PRO A CA 1
ATOM 682 C C . PRO A 1 85 ? -16.758 -3.688 18.994 1.00 88.88 85 PRO A C 1
ATOM 684 O O . PRO A 1 85 ? -16.896 -2.661 19.665 1.00 88.88 85 PRO A O 1
ATOM 687 N N . ILE A 1 86 ? -16.620 -3.656 17.672 1.00 84.44 86 ILE A N 1
ATOM 688 C CA . ILE A 1 86 ? -16.709 -2.449 16.854 1.00 84.44 86 ILE A CA 1
ATOM 689 C C . ILE A 1 86 ? -18.050 -2.516 16.128 1.00 84.44 86 ILE A C 1
ATOM 691 O O . ILE A 1 86 ? -18.188 -3.167 15.096 1.00 84.44 86 ILE A O 1
ATOM 695 N N . THR A 1 87 ? -19.061 -1.877 16.714 1.00 68.00 87 THR A N 1
ATOM 696 C CA . THR A 1 87 ? -20.456 -1.933 16.246 1.00 68.00 87 THR A CA 1
ATOM 697 C C . THR A 1 87 ? -20.711 -1.129 14.971 1.00 68.00 87 THR A C 1
ATOM 699 O O . THR A 1 87 ? -21.686 -1.382 14.274 1.00 68.00 87 THR A O 1
ATOM 702 N N . SER A 1 88 ? -19.814 -0.212 14.614 1.00 57.66 88 SER A N 1
ATOM 703 C CA . SER A 1 88 ? -19.852 0.512 13.345 1.00 57.66 88 SER A CA 1
ATOM 704 C C . SER A 1 88 ? -18.464 1.073 13.055 1.00 57.66 88 SER A C 1
ATOM 706 O O . SER A 1 88 ? -18.034 2.030 13.700 1.00 57.66 88 SER A O 1
ATOM 708 N N . VAL A 1 89 ? -17.739 0.496 12.097 1.00 57.81 89 VAL A N 1
ATOM 709 C CA . VAL A 1 89 ? -16.668 1.257 11.442 1.00 57.81 89 VAL A CA 1
ATOM 710 C C . VAL A 1 89 ? -17.400 2.262 10.558 1.00 57.81 89 VAL A C 1
ATOM 712 O O . VAL A 1 89 ? -18.156 1.809 9.698 1.00 57.81 89 VAL A O 1
ATOM 715 N N . PRO A 1 90 ? -17.241 3.585 10.744 1.00 50.06 90 PRO A N 1
ATOM 716 C CA . PRO A 1 90 ? -17.781 4.535 9.789 1.00 50.06 90 PRO A CA 1
ATOM 717 C C . PRO A 1 90 ? -17.209 4.162 8.425 1.00 50.06 90 PRO A C 1
ATOM 719 O O . PRO A 1 90 ? -15.995 4.237 8.208 1.00 50.06 90 PRO A O 1
ATOM 722 N N . THR A 1 91 ? -18.061 3.690 7.519 1.00 49.41 91 THR A N 1
ATOM 723 C CA . THR A 1 91 ? -17.690 3.588 6.115 1.00 49.41 91 THR A CA 1
ATOM 724 C C . THR A 1 91 ? -17.268 5.000 5.719 1.00 49.41 91 THR A C 1
ATOM 726 O O . THR A 1 91 ? -18.043 5.928 5.958 1.00 49.41 91 THR A O 1
ATOM 729 N N . PRO A 1 92 ? -16.048 5.217 5.192 1.00 50.94 92 PRO A N 1
ATOM 730 C CA . PRO A 1 92 ? -15.680 6.530 4.687 1.00 50.94 92 PRO A CA 1
ATOM 731 C C . PRO A 1 92 ? -16.801 7.010 3.757 1.00 50.94 92 PRO A C 1
ATOM 733 O O . PRO A 1 92 ? -17.238 6.206 2.920 1.00 50.94 92 PRO A O 1
ATOM 736 N N . PRO A 1 93 ? -17.310 8.245 3.924 1.00 44.62 93 PRO A N 1
ATOM 737 C CA . PRO A 1 93 ? -18.411 8.740 3.111 1.00 44.62 93 PRO A CA 1
ATOM 738 C C . PRO A 1 93 ? -18.024 8.577 1.640 1.00 44.62 93 PRO A C 1
ATOM 740 O O . PRO A 1 93 ? -16.985 9.063 1.200 1.00 44.62 93 PRO A O 1
ATOM 743 N N . THR A 1 94 ? -18.805 7.783 0.909 1.00 50.88 94 THR A N 1
ATOM 744 C CA . THR A 1 94 ? -18.519 7.367 -0.473 1.00 50.88 94 THR A CA 1
ATOM 745 C C . THR A 1 94 ? -19.436 8.114 -1.437 1.00 50.88 94 THR A C 1
ATOM 747 O O . THR A 1 94 ? -20.122 7.516 -2.255 1.00 50.88 94 THR A O 1
ATOM 750 N N . THR A 1 95 ? -19.492 9.439 -1.309 1.00 48.84 95 THR A N 1
ATOM 751 C CA . THR A 1 95 ? -20.363 10.295 -2.137 1.00 48.84 95 THR A CA 1
ATOM 752 C C . THR A 1 95 ? -19.684 11.595 -2.580 1.00 48.84 95 THR A C 1
ATOM 754 O O . THR A 1 95 ? -20.344 12.596 -2.830 1.00 48.84 95 THR A O 1
ATOM 757 N N . GLY A 1 96 ? -18.355 11.581 -2.727 1.00 56.84 96 GLY A N 1
ATOM 758 C CA . GLY A 1 96 ? -17.585 12.681 -3.313 1.00 56.84 96 GLY A CA 1
ATOM 759 C C . GLY A 1 96 ? -16.761 12.214 -4.510 1.00 56.84 96 GLY A C 1
ATOM 760 O O . GLY A 1 96 ? -16.326 11.067 -4.562 1.00 56.84 96 GLY A O 1
ATOM 761 N N . ASN A 1 97 ? -16.550 13.103 -5.479 1.00 80.75 97 ASN A N 1
ATOM 762 C CA . ASN A 1 97 ? -15.689 12.898 -6.644 1.00 80.75 97 ASN A CA 1
ATOM 763 C C . ASN A 1 97 ? -14.205 12.935 -6.214 1.00 80.75 97 ASN A C 1
ATOM 765 O O . ASN A 1 97 ? -13.523 13.946 -6.402 1.00 80.75 97 ASN A O 1
ATOM 769 N N . GLN A 1 98 ? -13.757 11.850 -5.578 1.00 88.38 98 GLN A N 1
ATOM 770 C CA . GLN A 1 98 ? -12.454 11.689 -4.934 1.00 88.38 98 GLN A CA 1
ATOM 771 C C . GLN A 1 98 ? -11.318 11.670 -5.954 1.00 88.38 98 GLN A C 1
ATOM 773 O O . GLN A 1 98 ? -11.439 11.071 -7.028 1.00 88.38 98 GLN A O 1
ATOM 778 N N . VAL A 1 99 ? -10.192 12.281 -5.596 1.00 93.81 99 VAL A N 1
ATOM 779 C CA . VAL A 1 99 ? -8.944 12.225 -6.357 1.00 93.81 99 VAL A CA 1
ATOM 780 C C . VAL A 1 99 ? -8.016 11.211 -5.703 1.00 93.81 99 VAL A C 1
ATOM 782 O O . VAL A 1 99 ? -7.496 11.440 -4.613 1.00 93.81 99 VAL A O 1
ATOM 785 N N . TYR A 1 100 ? -7.769 10.105 -6.398 1.00 95.38 100 TYR A N 1
ATOM 786 C CA . TYR A 1 100 ? -6.700 9.181 -6.038 1.00 95.38 100 TYR A CA 1
ATOM 787 C C . TYR A 1 100 ? -5.455 9.521 -6.844 1.00 95.38 100 TYR A C 1
ATOM 789 O O . TYR A 1 100 ? -5.542 9.663 -8.063 1.00 95.38 100 TYR A O 1
ATOM 797 N N . ARG A 1 101 ? -4.303 9.614 -6.179 1.00 96.56 101 ARG A N 1
ATOM 798 C CA . ARG A 1 101 ? -2.996 9.812 -6.816 1.00 96.56 101 ARG A CA 1
ATOM 799 C C . ARG A 1 101 ? -2.012 8.775 -6.303 1.00 96.56 101 ARG A C 1
ATOM 801 O O . ARG A 1 101 ? -1.815 8.675 -5.100 1.00 96.56 101 ARG A O 1
ATOM 808 N N . VAL A 1 102 ? -1.386 8.042 -7.209 1.00 96.19 102 VAL A N 1
ATOM 809 C CA . VAL A 1 102 ? -0.216 7.208 -6.933 1.00 96.19 102 VAL A CA 1
ATOM 810 C C . VAL A 1 102 ? 1.021 8.009 -7.304 1.00 96.19 102 VAL A C 1
ATOM 812 O O . VAL A 1 102 ? 1.048 8.571 -8.399 1.00 96.19 102 VAL A O 1
ATOM 815 N N . THR A 1 103 ? 2.017 8.070 -6.429 1.00 95.25 103 THR A N 1
ATOM 816 C CA . THR A 1 103 ? 3.379 8.472 -6.802 1.00 95.25 103 THR A CA 1
ATOM 817 C C . THR A 1 103 ? 4.298 7.267 -6.691 1.00 95.25 103 THR A C 1
ATOM 819 O O . THR A 1 103 ? 4.071 6.400 -5.845 1.00 95.25 103 THR A O 1
ATOM 822 N N . VAL A 1 104 ? 5.263 7.175 -7.598 1.00 93.81 104 VAL A N 1
ATOM 823 C CA . VAL A 1 104 ? 6.333 6.178 -7.566 1.00 93.81 104 VAL A CA 1
ATOM 824 C C . VAL A 1 104 ? 7.661 6.904 -7.503 1.00 93.81 104 VAL A C 1
ATOM 826 O O . VAL A 1 104 ? 7.892 7.837 -8.282 1.00 93.81 104 VAL A O 1
ATOM 829 N N . ASP A 1 105 ? 8.493 6.457 -6.578 1.00 91.75 105 ASP A N 1
ATOM 830 C CA . ASP A 1 105 ? 9.907 6.750 -6.595 1.00 91.75 105 ASP A CA 1
ATOM 831 C C . ASP A 1 105 ? 10.605 5.703 -7.462 1.00 91.75 105 ASP A C 1
ATOM 833 O O . ASP A 1 105 ? 10.313 4.507 -7.408 1.00 91.75 105 ASP A O 1
ATOM 837 N N . CYS A 1 106 ? 11.422 6.208 -8.368 1.00 90.25 106 CYS A N 1
ATOM 838 C CA . CYS A 1 106 ? 12.224 5.419 -9.287 1.00 90.25 106 CYS A CA 1
ATOM 839 C C . CYS A 1 106 ? 13.663 5.931 -9.310 1.00 90.25 106 CYS A C 1
ATOM 841 O O . CYS A 1 106 ? 14.412 5.646 -10.244 1.00 90.25 106 CYS A O 1
ATOM 843 N N . TYR A 1 107 ? 14.054 6.744 -8.331 1.00 90.94 107 TYR A N 1
ATOM 844 C CA . TYR A 1 107 ? 15.423 7.172 -8.132 1.00 90.94 107 TYR A CA 1
ATOM 845 C C . TYR A 1 107 ? 16.054 6.338 -7.037 1.00 90.94 107 TYR A C 1
ATOM 847 O O . TYR A 1 107 ? 15.424 6.037 -6.042 1.00 90.94 107 TYR A O 1
ATOM 855 N N . HIS A 1 108 ? 17.320 5.984 -7.222 1.00 91.00 108 HIS A N 1
ATOM 856 C CA . HIS A 1 108 ? 18.079 5.353 -6.164 1.00 91.00 108 HIS A CA 1
ATOM 857 C C . HIS A 1 108 ? 19.551 5.756 -6.301 1.00 91.00 108 HIS A C 1
ATOM 859 O O . HIS A 1 108 ? 20.185 5.537 -7.330 1.00 91.00 108 HIS A O 1
ATOM 865 N N . SER A 1 109 ? 20.120 6.340 -5.251 1.00 90.81 109 SER A N 1
ATOM 866 C CA . SER A 1 109 ? 21.474 6.894 -5.184 1.00 90.81 109 SER A CA 1
ATOM 867 C C . SER A 1 109 ? 22.594 5.878 -5.434 1.00 90.81 109 SER A C 1
ATOM 869 O O . SER A 1 109 ? 23.715 6.267 -5.771 1.00 90.81 109 SER A O 1
ATOM 871 N N . LYS A 1 110 ? 22.320 4.575 -5.282 1.00 90.50 110 LYS A N 1
ATOM 872 C CA . LYS A 1 110 ? 23.328 3.500 -5.356 1.00 90.50 110 LYS A CA 1
ATOM 873 C C . LYS A 1 110 ? 23.256 2.660 -6.625 1.00 90.50 110 LYS A C 1
ATOM 875 O O . LYS A 1 110 ? 24.183 1.893 -6.883 1.00 90.50 110 LYS A O 1
ATOM 880 N N . ILE A 1 111 ? 22.190 2.788 -7.408 1.00 90.25 111 ILE A N 1
ATOM 881 C CA . ILE A 1 111 ? 21.989 2.015 -8.636 1.00 90.25 111 ILE A CA 1
ATOM 882 C C . ILE A 1 111 ? 21.635 2.945 -9.792 1.00 90.25 111 ILE A C 1
ATOM 884 O O . ILE A 1 111 ? 21.298 4.108 -9.614 1.00 90.25 111 ILE A O 1
ATOM 888 N N . ARG A 1 112 ? 21.792 2.448 -11.015 1.00 90.69 112 ARG A N 1
ATOM 889 C CA . ARG A 1 112 ? 21.571 3.220 -12.243 1.00 90.69 112 ARG A CA 1
ATOM 890 C C . ARG A 1 112 ? 20.532 2.533 -13.116 1.00 90.69 112 ARG A C 1
ATOM 892 O O . ARG A 1 112 ? 20.146 1.398 -12.831 1.00 90.69 112 ARG A O 1
ATOM 899 N N . PHE A 1 113 ? 2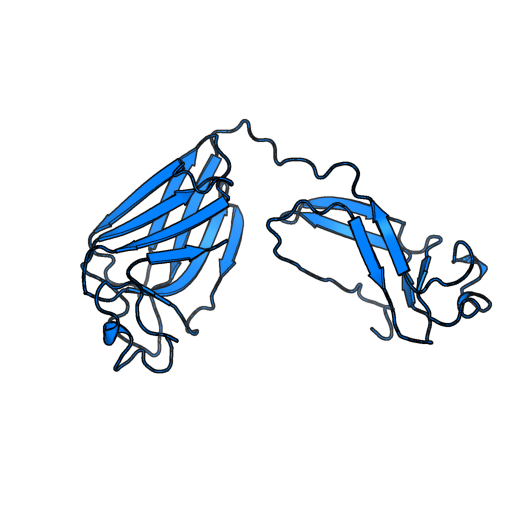0.141 3.231 -14.181 1.00 92.12 113 PHE A N 1
ATOM 900 C CA . PHE A 1 113 ? 19.192 2.770 -15.200 1.00 92.12 113 PHE A CA 1
ATOM 901 C C . PHE A 1 113 ? 17.783 2.513 -14.666 1.00 92.12 113 PHE A C 1
ATOM 903 O O . PHE A 1 113 ? 17.049 1.741 -15.253 1.00 92.12 113 PHE A O 1
ATOM 910 N N . THR A 1 114 ? 17.418 3.132 -13.541 1.00 93.25 114 THR A N 1
ATOM 911 C CA . THR A 1 114 ? 16.153 2.898 -12.827 1.00 93.25 114 THR A CA 1
ATOM 912 C C . THR A 1 114 ? 14.916 3.422 -13.557 1.00 93.25 114 THR A C 1
ATOM 914 O O . THR A 1 114 ? 13.788 3.087 -13.189 1.00 93.25 114 THR A O 1
ATOM 917 N N . ASP A 1 115 ? 15.126 4.244 -14.582 1.00 93.50 115 ASP A N 1
ATOM 918 C CA . ASP A 1 115 ? 14.101 4.808 -15.438 1.00 93.50 115 ASP A CA 1
ATOM 919 C C . ASP A 1 115 ? 13.729 3.842 -16.578 1.00 93.50 115 ASP A C 1
ATOM 921 O O . ASP A 1 115 ? 14.302 2.771 -16.711 1.00 93.50 115 ASP A O 1
ATOM 925 N N . THR A 1 116 ? 12.702 4.160 -17.367 1.00 95.19 116 THR A N 1
ATOM 926 C CA . THR A 1 116 ? 12.254 3.283 -18.459 1.00 95.19 116 THR A CA 1
ATOM 927 C C . THR A 1 116 ? 11.738 4.085 -19.640 1.00 95.19 116 THR A C 1
ATOM 929 O O . THR A 1 116 ? 11.062 5.108 -19.498 1.00 95.19 116 THR A O 1
ATOM 932 N N . THR A 1 117 ? 11.982 3.591 -20.845 1.00 95.06 117 THR A N 1
ATOM 933 C CA . THR A 1 117 ? 11.374 4.084 -22.083 1.00 95.06 117 THR A CA 1
ATOM 934 C C . THR A 1 117 ? 10.005 3.460 -22.359 1.00 95.06 117 THR A C 1
ATOM 936 O O . THR A 1 117 ? 9.239 3.990 -23.171 1.00 95.06 117 THR A O 1
ATOM 939 N N . ASN A 1 118 ? 9.648 2.384 -21.651 1.00 96.38 118 ASN A N 1
ATOM 940 C CA . ASN A 1 118 ? 8.385 1.685 -21.849 1.00 96.38 118 ASN A CA 1
ATOM 941 C C . ASN A 1 118 ? 7.178 2.435 -21.296 1.00 96.38 118 ASN A C 1
ATOM 943 O O . ASN A 1 118 ? 7.264 3.394 -20.524 1.00 96.38 118 ASN A O 1
ATOM 947 N N . ARG A 1 119 ? 5.996 1.966 -21.703 1.00 97.06 119 ARG A N 1
ATOM 948 C CA . ARG A 1 119 ? 4.734 2.447 -21.157 1.00 97.06 119 ARG A CA 1
ATOM 949 C C . ARG A 1 119 ? 4.419 1.742 -19.847 1.00 97.06 119 ARG A C 1
ATOM 951 O O . ARG A 1 119 ? 4.116 0.550 -19.832 1.00 97.06 119 ARG A O 1
ATOM 958 N N . ILE A 1 120 ? 4.341 2.524 -18.779 1.00 97.69 120 ILE A N 1
ATOM 959 C CA . ILE A 1 120 ? 3.839 2.078 -17.484 1.00 97.69 120 ILE A CA 1
ATOM 960 C C . ILE A 1 120 ? 2.358 2.418 -17.375 1.00 97.69 120 ILE A C 1
ATOM 962 O O . ILE A 1 120 ? 1.932 3.535 -17.670 1.00 97.69 120 ILE A O 1
ATOM 966 N N . THR A 1 121 ? 1.559 1.438 -16.966 1.00 98.25 121 THR A N 1
ATOM 967 C CA . THR A 1 121 ? 0.115 1.564 -16.759 1.00 98.25 121 THR A CA 1
ATOM 968 C C . THR A 1 121 ? -0.239 1.229 -15.322 1.00 98.25 121 THR A C 1
ATOM 970 O O . THR A 1 121 ? 0.046 0.128 -14.853 1.00 98.25 121 THR A O 1
ATOM 973 N N . VAL A 1 122 ? -0.925 2.157 -14.659 1.00 98.25 122 VAL A N 1
ATOM 974 C CA . VAL A 1 122 ? -1.488 1.988 -13.321 1.00 98.25 122 VAL A CA 1
ATOM 975 C C . VAL A 1 122 ? -2.990 1.770 -13.433 1.00 98.25 122 VAL A C 1
ATOM 977 O O . VAL A 1 122 ? -3.722 2.627 -13.937 1.00 98.25 122 VAL A O 1
ATOM 980 N N . ALA A 1 123 ? -3.462 0.619 -12.965 1.00 98.44 123 ALA A N 1
ATOM 981 C CA . ALA A 1 123 ? -4.875 0.327 -12.797 1.00 98.44 123 ALA A CA 1
ATOM 982 C C . ALA A 1 123 ? -5.288 0.547 -11.338 1.00 98.44 123 ALA A C 1
ATOM 984 O O . ALA A 1 123 ? -4.679 0.014 -10.414 1.00 98.44 123 ALA A O 1
ATOM 985 N N . PHE A 1 124 ? -6.366 1.301 -11.155 1.00 97.19 124 PHE A N 1
ATOM 986 C CA . PHE A 1 124 ? -7.051 1.481 -9.882 1.00 97.19 124 PHE A CA 1
ATOM 987 C C . PHE A 1 124 ? -8.231 0.514 -9.865 1.00 97.19 124 PHE A C 1
ATOM 989 O O . PHE A 1 124 ? -9.078 0.577 -10.762 1.00 97.19 124 PHE A O 1
ATOM 996 N N . LEU A 1 125 ? -8.291 -0.392 -8.889 1.00 94.50 125 LEU A N 1
ATOM 997 C CA . LEU A 1 125 ? -9.305 -1.451 -8.845 1.00 94.50 125 LEU A CA 1
ATOM 998 C C . LEU A 1 125 ? -10.157 -1.372 -7.578 1.00 94.50 125 LEU A C 1
ATOM 1000 O O . LEU A 1 125 ? -9.697 -0.892 -6.542 1.00 94.50 125 LEU A O 1
ATOM 1004 N N . ASP A 1 126 ? -11.398 -1.849 -7.659 1.00 87.19 126 ASP A N 1
ATOM 1005 C CA . ASP A 1 126 ? -12.306 -1.962 -6.514 1.00 87.19 126 ASP A CA 1
ATOM 1006 C C . ASP A 1 126 ? -12.093 -3.259 -5.710 1.00 87.19 126 ASP A C 1
ATOM 1008 O O . ASP A 1 126 ? -11.187 -4.044 -5.980 1.00 87.19 126 ASP A O 1
ATOM 1012 N N . ALA A 1 127 ? -12.936 -3.499 -4.698 1.00 83.81 127 ALA A N 1
ATOM 1013 C CA . ALA A 1 127 ? -12.829 -4.673 -3.823 1.00 83.81 127 ALA A CA 1
ATOM 1014 C C . ALA A 1 127 ? -12.996 -6.009 -4.567 1.00 83.81 127 ALA A C 1
ATOM 1016 O O . ALA A 1 127 ? -12.416 -7.011 -4.157 1.00 83.81 127 ALA A O 1
ATOM 1017 N N . GLY A 1 128 ? -13.765 -6.016 -5.659 1.00 84.69 128 GLY A N 1
ATOM 1018 C CA . GLY A 1 128 ? -13.954 -7.175 -6.529 1.00 84.69 128 GLY A CA 1
ATOM 1019 C C . GLY A 1 128 ? -12.823 -7.359 -7.540 1.00 84.69 128 GLY A C 1
ATOM 1020 O O . GLY A 1 128 ? -12.907 -8.254 -8.373 1.00 84.69 128 GLY A O 1
ATOM 1021 N N . ARG A 1 129 ? -11.766 -6.533 -7.474 1.00 87.88 129 ARG A N 1
ATOM 1022 C CA . ARG A 1 129 ? -10.684 -6.452 -8.468 1.00 87.88 129 ARG A CA 1
ATOM 1023 C C . ARG A 1 129 ? -11.180 -6.029 -9.851 1.00 87.88 129 ARG A C 1
ATOM 1025 O O . ARG A 1 129 ? -10.491 -6.247 -10.846 1.00 87.88 129 ARG A O 1
ATOM 1032 N N . ASN A 1 130 ? -12.339 -5.380 -9.923 1.00 94.25 130 ASN A N 1
ATOM 1033 C CA . ASN A 1 130 ? -12.787 -4.766 -11.160 1.00 94.25 130 ASN A CA 1
ATOM 1034 C C . ASN A 1 130 ? -12.029 -3.462 -11.352 1.00 94.25 130 ASN A C 1
ATOM 1036 O O . ASN A 1 130 ? -11.862 -2.675 -10.416 1.00 94.25 130 ASN A O 1
ATOM 1040 N N . VAL A 1 131 ? -11.601 -3.205 -12.580 1.00 97.31 131 VAL A N 1
ATOM 1041 C CA . VAL A 1 131 ? -10.927 -1.952 -12.903 1.00 97.31 131 VAL A CA 1
ATOM 1042 C C . VAL A 1 131 ? -11.918 -0.799 -12.782 1.00 97.31 131 VAL A C 1
ATOM 1044 O O . VAL A 1 131 ? -12.983 -0.793 -13.397 1.00 97.31 131 VAL A O 1
ATOM 1047 N N . ILE A 1 132 ? -11.553 0.187 -11.970 1.00 95.81 132 ILE A N 1
ATOM 1048 C CA . ILE A 1 132 ? -12.220 1.485 -11.908 1.00 95.81 132 ILE A CA 1
ATOM 1049 C C . ILE A 1 132 ? -11.715 2.333 -13.068 1.00 95.81 132 ILE A C 1
ATOM 1051 O O . ILE A 1 132 ? -12.511 2.854 -13.844 1.00 95.81 132 ILE A O 1
ATOM 1055 N N . ARG A 1 133 ? -10.387 2.453 -13.202 1.00 97.50 133 ARG A N 1
ATOM 1056 C CA . ARG A 1 133 ? -9.741 3.214 -14.277 1.00 97.50 133 ARG A CA 1
ATOM 1057 C C . ARG A 1 133 ? -8.283 2.795 -14.463 1.00 97.50 133 ARG A C 1
ATOM 1059 O O . ARG A 1 133 ? -7.647 2.335 -13.517 1.00 97.50 133 ARG A O 1
ATOM 1066 N N . ARG A 1 134 ? -7.758 2.978 -15.678 1.00 98.25 134 ARG A N 1
ATOM 1067 C CA . ARG A 1 134 ? -6.329 2.862 -16.006 1.00 98.25 134 ARG A CA 1
ATOM 1068 C C . ARG A 1 134 ? -5.771 4.219 -16.406 1.00 98.25 134 ARG A C 1
ATOM 1070 O O . ARG A 1 134 ? -6.469 4.997 -17.055 1.00 98.25 134 ARG A O 1
ATOM 1077 N N . VAL A 1 135 ? -4.528 4.479 -16.026 1.00 98.00 135 VAL A N 1
ATOM 1078 C CA . VAL A 1 135 ? -3.759 5.653 -16.445 1.00 98.00 135 VAL A CA 1
ATOM 1079 C C . VAL A 1 135 ? -2.386 5.171 -16.871 1.00 98.00 135 VAL A C 1
ATOM 1081 O O . VAL A 1 135 ? -1.787 4.355 -16.174 1.00 98.00 135 VAL A O 1
ATOM 1084 N N . SER A 1 136 ? -1.893 5.670 -17.997 1.00 97.31 136 SER A N 1
ATOM 1085 C CA . SER A 1 136 ? -0.607 5.254 -18.543 1.00 97.31 136 SER A CA 1
ATOM 1086 C C . SER A 1 136 ? 0.285 6.452 -18.817 1.00 97.31 136 SER A C 1
ATOM 1088 O O . SER A 1 136 ? -0.202 7.527 -19.166 1.00 97.31 136 SER A O 1
ATOM 1090 N N . LYS A 1 137 ? 1.591 6.243 -18.688 1.00 95.31 137 LYS A N 1
ATOM 1091 C CA . LYS A 1 137 ? 2.638 7.169 -19.118 1.00 95.31 137 LYS A CA 1
ATOM 1092 C C . LYS A 1 137 ? 3.658 6.387 -19.930 1.00 95.31 137 LYS A C 1
ATOM 1094 O O . LYS A 1 137 ? 4.025 5.282 -19.539 1.00 95.31 137 LYS A O 1
ATOM 1099 N N . SER A 1 138 ? 4.070 6.946 -21.058 1.00 92.88 138 SER A N 1
ATOM 1100 C CA . SER A 1 138 ? 5.142 6.395 -21.887 1.00 92.88 138 SER A CA 1
ATOM 1101 C C . SER A 1 138 ? 6.439 7.094 -21.532 1.00 92.88 138 SER A C 1
ATOM 1103 O O . SER A 1 138 ? 6.447 8.322 -21.508 1.00 92.88 138 SER A O 1
ATOM 1105 N N . GLY A 1 139 ? 7.505 6.336 -21.288 1.00 84.62 139 GLY A N 1
ATOM 1106 C CA . GLY A 1 139 ? 8.818 6.905 -21.017 1.00 84.62 139 GLY A CA 1
ATOM 1107 C C . GLY A 1 139 ? 8.852 7.681 -19.702 1.00 84.62 139 GLY A C 1
ATOM 1108 O O . GLY A 1 139 ? 8.706 8.903 -19.695 1.00 84.62 139 GLY A O 1
ATOM 1109 N N . ILE A 1 140 ? 9.046 6.982 -18.586 1.00 91.50 140 ILE A N 1
ATOM 1110 C CA . ILE A 1 140 ? 9.366 7.627 -17.309 1.00 91.50 140 ILE A CA 1
ATOM 1111 C C . ILE A 1 140 ? 10.881 7.764 -17.286 1.00 91.50 140 ILE A C 1
ATOM 1113 O O . ILE A 1 140 ? 11.562 6.776 -17.060 1.00 91.50 140 ILE A O 1
ATOM 1117 N N . ARG A 1 141 ? 11.383 8.964 -17.584 1.00 87.44 141 ARG A N 1
ATOM 1118 C CA . ARG A 1 141 ? 12.816 9.267 -17.708 1.00 87.44 141 ARG A CA 1
ATOM 1119 C C . ARG A 1 141 ? 13.287 10.165 -16.576 1.00 87.44 141 ARG A C 1
ATOM 1121 O O . ARG A 1 141 ? 12.486 10.939 -16.052 1.00 87.44 141 ARG A O 1
ATOM 1128 N N . ASN A 1 142 ? 14.589 10.142 -16.297 1.00 74.94 142 ASN A N 1
ATOM 1129 C CA . ASN A 1 142 ? 15.247 11.075 -15.374 1.00 74.94 142 ASN A CA 1
ATOM 1130 C C . ASN A 1 142 ? 14.609 11.078 -13.975 1.00 74.94 142 ASN A C 1
ATOM 1132 O O . ASN A 1 142 ? 14.188 12.120 -13.471 1.00 74.94 142 ASN A O 1
ATOM 1136 N N . CYS A 1 143 ? 14.550 9.910 -13.333 1.00 76.44 143 CYS A N 1
ATOM 1137 C CA . CYS A 1 143 ? 13.951 9.772 -12.004 1.00 76.44 143 CYS A CA 1
ATOM 1138 C C . CYS A 1 143 ? 14.629 10.626 -10.911 1.00 76.44 143 CYS A C 1
ATOM 1140 O O . CYS A 1 143 ? 14.024 10.870 -9.878 1.00 76.44 143 CYS A O 1
ATOM 1142 N N . SER A 1 144 ? 15.823 11.178 -11.154 1.00 66.75 144 SER A N 1
ATOM 1143 C CA . SER A 1 144 ? 16.664 11.938 -10.213 1.00 66.75 144 SER A CA 1
ATOM 1144 C C . SER A 1 144 ? 16.142 13.304 -9.732 1.00 66.75 144 SER A C 1
ATOM 1146 O O . SER A 1 144 ? 16.934 14.119 -9.264 1.00 66.75 144 SER A O 1
ATOM 1148 N N . GLY A 1 145 ? 14.850 13.610 -9.864 1.00 60.41 145 GLY A N 1
ATOM 1149 C CA . GLY A 1 145 ? 14.319 14.910 -9.429 1.00 60.41 145 GLY A CA 1
ATOM 1150 C C . GLY A 1 145 ? 12.799 15.058 -9.378 1.00 60.41 145 GLY A C 1
ATOM 1151 O O . GLY A 1 145 ? 12.315 16.074 -8.881 1.00 60.41 145 GLY A O 1
ATOM 1152 N N . SER A 1 146 ? 12.024 14.079 -9.861 1.00 64.81 146 SER A N 1
ATOM 1153 C CA . SER A 1 146 ? 10.565 14.094 -9.711 1.00 64.81 146 SER A CA 1
ATOM 1154 C C . SER A 1 146 ? 9.964 12.689 -9.722 1.00 64.81 146 SER A C 1
ATOM 1156 O O . SER A 1 146 ? 10.099 11.972 -10.713 1.00 64.81 146 SER A O 1
ATOM 1158 N N . GLU A 1 147 ? 9.224 12.346 -8.665 1.00 82.12 147 GLU A N 1
ATOM 1159 C CA . GLU A 1 147 ? 8.420 11.121 -8.587 1.00 82.12 147 GLU A CA 1
ATOM 1160 C C . GLU A 1 147 ? 7.382 11.078 -9.726 1.00 82.12 147 GLU A C 1
ATOM 1162 O O . GLU A 1 147 ? 6.644 12.046 -9.972 1.00 82.12 147 GLU A O 1
ATOM 1167 N N . ALA A 1 148 ? 7.251 9.939 -10.412 1.00 90.56 148 ALA A N 1
ATOM 1168 C CA . ALA A 1 148 ? 6.215 9.807 -11.429 1.00 90.56 148 ALA A CA 1
ATOM 1169 C C . ALA A 1 148 ? 4.841 9.646 -10.762 1.00 90.56 148 ALA A C 1
ATOM 1171 O O . ALA A 1 148 ? 4.619 8.763 -9.941 1.00 90.56 148 ALA A O 1
ATOM 1172 N N . ALA A 1 149 ? 3.883 10.500 -11.134 1.00 94.50 149 ALA A N 1
ATOM 1173 C CA . ALA A 1 149 ? 2.537 10.474 -10.556 1.00 94.50 149 ALA A CA 1
ATOM 1174 C C . ALA A 1 149 ? 1.448 10.016 -11.542 1.00 94.50 149 ALA A C 1
ATOM 1176 O O . ALA A 1 149 ? 1.459 10.406 -12.713 1.00 94.50 149 ALA A O 1
ATOM 1177 N N . PHE A 1 150 ? 0.461 9.265 -11.055 1.00 96.81 150 PHE A N 1
ATOM 1178 C CA . PHE A 1 150 ? -0.723 8.813 -11.790 1.00 96.81 150 PHE A CA 1
ATOM 1179 C C . PHE A 1 150 ? -1.972 9.144 -10.984 1.00 96.81 150 PHE A C 1
ATOM 1181 O O . PHE A 1 150 ? -2.079 8.733 -9.831 1.00 96.81 150 PHE A O 1
ATOM 1188 N N . SER A 1 151 ? -2.933 9.846 -11.582 1.00 97.06 151 SER A N 1
ATOM 1189 C CA . SER A 1 151 ? -4.121 10.304 -10.857 1.00 97.06 151 SER A CA 1
ATOM 1190 C C . SER A 1 151 ? -5.411 9.932 -11.566 1.00 97.06 151 SER A C 1
ATOM 1192 O O . SER A 1 151 ? -5.509 10.025 -12.789 1.00 97.06 151 SER A O 1
ATOM 1194 N N . ILE A 1 152 ? -6.430 9.579 -10.787 1.00 96.50 152 ILE A N 1
ATOM 1195 C CA . ILE A 1 152 ? -7.800 9.413 -11.266 1.00 96.50 152 ILE A CA 1
ATOM 1196 C C . ILE A 1 152 ? -8.765 10.207 -10.403 1.00 96.50 152 ILE A C 1
ATOM 1198 O O . ILE A 1 152 ? -8.535 10.424 -9.214 1.00 96.50 152 ILE A O 1
ATOM 1202 N N . ARG A 1 153 ? -9.889 10.571 -11.013 1.00 94.75 153 ARG A N 1
ATOM 1203 C CA . ARG A 1 153 ? -11.069 11.047 -10.304 1.00 94.75 153 ARG A CA 1
ATOM 1204 C C . ARG A 1 153 ? -12.167 10.001 -10.374 1.00 94.75 153 ARG A C 1
ATOM 1206 O O . ARG A 1 153 ? -12.403 9.459 -11.457 1.00 94.75 153 ARG A O 1
ATOM 1213 N N . THR A 1 154 ? -12.784 9.680 -9.244 1.00 91.00 154 THR A N 1
ATOM 1214 C CA . THR A 1 154 ? -13.779 8.607 -9.156 1.00 91.00 154 THR A CA 1
ATOM 1215 C C . THR A 1 154 ? -14.694 8.781 -7.945 1.00 91.00 154 THR A C 1
ATOM 1217 O O . THR A 1 154 ? -14.281 9.280 -6.905 1.00 91.00 154 THR A O 1
ATOM 1220 N N . ASN A 1 155 ? -15.938 8.325 -8.066 1.00 86.75 155 ASN A N 1
ATOM 1221 C CA . ASN A 1 155 ? -16.867 8.130 -6.946 1.00 86.75 155 ASN A CA 1
ATOM 1222 C C . ASN A 1 155 ? -16.796 6.703 -6.360 1.00 86.75 155 ASN A C 1
ATOM 1224 O O . ASN A 1 155 ? -17.398 6.411 -5.329 1.00 86.75 155 ASN A O 1
ATOM 1228 N N . ARG A 1 156 ? -16.066 5.794 -7.017 1.00 86.62 156 ARG A N 1
ATOM 1229 C CA . ARG A 1 156 ? -15.817 4.422 -6.559 1.00 86.62 156 ARG A CA 1
ATOM 1230 C C . ARG A 1 156 ? -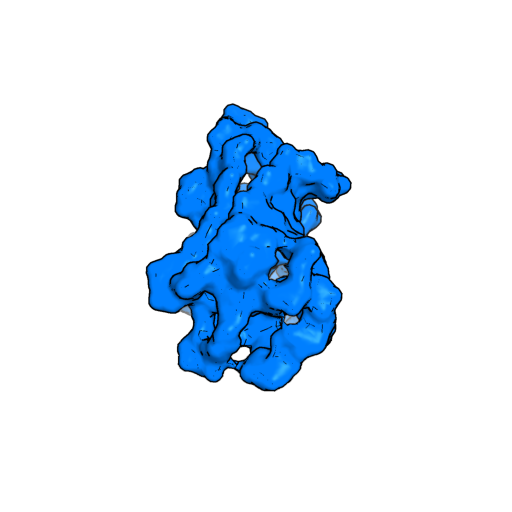14.573 4.375 -5.682 1.00 86.62 156 ARG A C 1
ATOM 1232 O O . ARG A 1 156 ? -13.531 4.913 -6.048 1.00 86.62 156 ARG A O 1
ATOM 1239 N N . ARG A 1 157 ? -14.665 3.642 -4.572 1.00 86.88 157 ARG A N 1
ATOM 1240 C CA . ARG A 1 157 ? -13.548 3.413 -3.650 1.00 86.88 157 ARG A CA 1
ATOM 1241 C C . ARG A 1 157 ? -12.489 2.499 -4.273 1.00 86.88 157 ARG A C 1
ATOM 1243 O O . ARG A 1 157 ? -12.773 1.334 -4.552 1.00 86.88 157 ARG A O 1
ATOM 1250 N N . VAL A 1 158 ? -11.263 3.004 -4.392 1.00 88.75 158 VAL A N 1
ATOM 1251 C CA . VAL A 1 158 ? -10.087 2.218 -4.801 1.00 88.75 158 VAL A CA 1
ATOM 1252 C C . VAL A 1 158 ? -9.637 1.309 -3.655 1.00 88.75 158 VAL A C 1
ATOM 1254 O O . VAL A 1 158 ? -9.664 1.703 -2.485 1.00 88.75 158 VAL A O 1
ATOM 1257 N N . ARG A 1 159 ? -9.260 0.076 -3.998 1.00 86.94 159 ARG A N 1
ATOM 1258 C CA . ARG A 1 159 ? -8.847 -0.999 -3.083 1.00 86.94 159 ARG A CA 1
ATOM 1259 C C . ARG A 1 159 ? -7.548 -1.682 -3.459 1.00 86.94 159 ARG A C 1
ATOM 1261 O O . ARG A 1 159 ? -6.932 -2.253 -2.580 1.00 86.94 159 ARG A O 1
ATOM 1268 N N . TYR A 1 160 ? -7.185 -1.665 -4.734 1.00 90.50 160 TYR A N 1
ATOM 1269 C CA . TYR A 1 160 ? -5.925 -2.223 -5.198 1.00 90.50 160 TYR A CA 1
ATOM 1270 C C . TYR A 1 160 ? -5.318 -1.285 -6.224 1.00 90.50 160 TYR A C 1
ATOM 1272 O O . TYR A 1 160 ? -6.046 -0.623 -6.976 1.00 90.50 160 TYR A O 1
ATOM 1280 N N . ILE A 1 161 ? -3.993 -1.292 -6.267 1.00 97.38 161 ILE A N 1
ATOM 1281 C CA . ILE A 1 161 ? -3.201 -0.667 -7.318 1.00 97.38 161 ILE A CA 1
ATOM 1282 C C . ILE A 1 161 ? -2.462 -1.782 -8.051 1.00 97.38 161 ILE A C 1
ATOM 1284 O O . ILE A 1 161 ? -1.833 -2.637 -7.427 1.00 97.38 161 ILE A O 1
ATOM 1288 N N . GLU A 1 162 ? -2.562 -1.798 -9.375 1.00 98.31 162 GLU A N 1
ATOM 1289 C CA . GLU A 1 162 ? -1.771 -2.682 -10.229 1.00 98.31 162 GLU A CA 1
ATOM 1290 C C . GLU A 1 162 ? -0.925 -1.841 -11.175 1.00 98.31 162 GLU A C 1
ATOM 1292 O O . GLU A 1 162 ? -1.461 -1.071 -11.970 1.00 98.31 162 GLU A O 1
ATOM 1297 N N . PHE A 1 163 ? 0.387 -2.017 -11.101 1.00 98.00 163 PHE A N 1
ATOM 1298 C CA . PHE A 1 163 ? 1.334 -1.514 -12.082 1.00 98.00 163 PHE A CA 1
ATOM 1299 C C . PHE A 1 163 ? 1.561 -2.586 -13.139 1.00 98.00 163 PHE A C 1
ATOM 1301 O O . PHE A 1 163 ? 1.633 -3.778 -12.834 1.00 98.00 163 PHE A O 1
ATOM 1308 N N . SER A 1 164 ? 1.676 -2.167 -14.391 1.00 98.25 164 SER A N 1
ATOM 1309 C CA . SER A 1 164 ? 1.948 -3.054 -15.515 1.00 98.25 164 SER A CA 1
ATOM 1310 C C . SER A 1 164 ? 2.775 -2.345 -16.575 1.00 98.25 164 SER A C 1
ATOM 1312 O O . SER A 1 164 ? 2.639 -1.135 -16.762 1.00 98.25 164 SER A O 1
ATOM 1314 N N . THR A 1 165 ? 3.607 -3.108 -17.271 1.00 98.06 165 THR A N 1
ATOM 1315 C CA . THR A 1 165 ? 4.363 -2.657 -18.443 1.00 98.06 165 THR A CA 1
ATOM 1316 C C . THR A 1 165 ? 4.104 -3.593 -19.617 1.00 98.06 165 THR A C 1
ATOM 1318 O O . THR A 1 165 ? 3.640 -4.722 -19.437 1.00 98.06 165 THR A O 1
ATOM 1321 N N . ASN A 1 166 ? 4.369 -3.113 -20.826 1.00 93.50 166 ASN A N 1
ATOM 1322 C CA . ASN A 1 166 ? 4.283 -3.898 -22.054 1.00 93.50 166 ASN A CA 1
ATOM 1323 C C . ASN A 1 166 ? 5.635 -4.077 -22.760 1.00 93.50 166 ASN A C 1
ATOM 1325 O O . ASN A 1 166 ? 5.627 -4.520 -23.905 1.00 93.50 166 ASN A O 1
ATOM 1329 N N . GLY A 1 167 ? 6.751 -3.712 -22.125 1.00 95.19 167 GLY A N 1
ATOM 1330 C CA . GLY A 1 167 ? 8.079 -3.852 -22.719 1.00 95.19 167 GLY A CA 1
ATOM 1331 C C . GLY A 1 167 ? 9.149 -4.328 -21.739 1.00 95.19 167 GLY A C 1
ATOM 1332 O O . GLY A 1 167 ? 8.887 -4.518 -20.548 1.00 95.19 167 GLY A O 1
ATOM 1333 N N . ASN A 1 168 ? 10.342 -4.527 -22.294 1.00 96.06 168 ASN A N 1
ATOM 1334 C CA . ASN A 1 168 ? 11.507 -5.227 -21.740 1.00 96.06 168 ASN A CA 1
ATOM 1335 C C . ASN A 1 168 ? 12.658 -4.290 -21.321 1.00 96.06 168 ASN A C 1
ATOM 1337 O O . ASN A 1 168 ? 13.813 -4.674 -21.352 1.00 96.06 168 ASN A O 1
ATOM 1341 N N . ASP A 1 169 ? 12.336 -3.035 -21.057 1.00 95.69 169 ASP A N 1
ATOM 1342 C CA . ASP A 1 169 ? 13.251 -2.018 -20.542 1.00 95.69 169 ASP A CA 1
ATOM 1343 C C . ASP A 1 169 ? 12.792 -1.774 -19.112 1.00 95.69 169 ASP A C 1
ATOM 1345 O O . ASP A 1 169 ? 11.683 -1.255 -18.898 1.00 95.69 169 ASP A O 1
ATOM 1349 N N . GLY A 1 170 ? 13.564 -2.314 -18.172 1.00 95.12 170 GLY A N 1
ATOM 1350 C CA . GLY A 1 170 ? 13.183 -2.445 -16.778 1.00 95.12 170 GLY A CA 1
ATOM 1351 C C . GLY A 1 170 ? 12.862 -1.112 -16.126 1.00 95.12 170 GLY A C 1
ATOM 1352 O O . GLY A 1 170 ? 13.462 -0.092 -16.420 1.00 95.12 170 GLY A O 1
ATOM 1353 N N . PHE A 1 171 ? 11.899 -1.125 -15.211 1.00 96.25 171 PHE A N 1
ATOM 1354 C CA . PHE A 1 171 ? 11.562 0.035 -14.397 1.00 96.25 171 PHE A CA 1
ATOM 1355 C C . PHE A 1 171 ? 11.699 -0.324 -12.924 1.00 96.25 171 PHE A C 1
ATOM 1357 O O . PHE A 1 171 ? 10.984 -1.208 -12.433 1.00 96.25 171 PHE A O 1
ATOM 1364 N N . PHE A 1 172 ? 12.625 0.338 -12.236 1.00 95.44 172 PHE A N 1
ATOM 1365 C CA . PHE A 1 172 ? 12.872 0.113 -10.819 1.00 95.44 172 PHE A CA 1
ATOM 1366 C C . PHE A 1 172 ? 11.990 1.042 -9.983 1.00 95.44 172 PHE A C 1
ATOM 1368 O O . PHE A 1 172 ? 11.890 2.235 -10.258 1.00 95.44 172 PHE A O 1
ATOM 1375 N N . ILE A 1 173 ? 11.332 0.472 -8.977 1.00 94.81 173 ILE A N 1
ATOM 1376 C CA . ILE A 1 173 ? 10.469 1.186 -8.036 1.00 94.81 173 ILE A CA 1
ATOM 1377 C C . ILE A 1 173 ? 10.909 0.773 -6.635 1.00 94.81 173 ILE A C 1
ATOM 1379 O O . ILE A 1 173 ? 10.676 -0.373 -6.257 1.00 94.81 173 ILE A O 1
ATOM 1383 N N . ASP A 1 174 ? 11.528 1.647 -5.858 1.00 93.12 174 ASP A N 1
ATOM 1384 C CA . ASP A 1 174 ? 11.835 1.397 -4.441 1.00 93.12 174 ASP A CA 1
ATOM 1385 C C . ASP A 1 174 ? 10.732 1.881 -3.508 1.00 93.12 174 ASP A C 1
ATOM 1387 O O . ASP A 1 174 ? 10.491 1.241 -2.485 1.00 93.12 174 ASP A O 1
ATOM 1391 N N . GLU A 1 175 ? 10.006 2.933 -3.886 1.00 92.69 175 GLU A N 1
ATOM 1392 C CA . GLU A 1 175 ? 8.900 3.472 -3.103 1.00 92.69 175 GLU A CA 1
ATOM 1393 C C . GLU A 1 175 ? 7.654 3.754 -3.953 1.00 92.69 175 GLU A C 1
ATOM 1395 O O . GLU A 1 175 ? 7.712 4.188 -5.103 1.00 92.69 175 GLU A O 1
ATOM 1400 N N . TRP A 1 176 ? 6.471 3.549 -3.374 1.00 93.00 176 TRP A N 1
ATOM 1401 C CA . TRP A 1 176 ? 5.252 4.139 -3.914 1.00 93.00 176 TRP A CA 1
ATOM 1402 C C . TRP A 1 176 ? 4.280 4.559 -2.814 1.00 93.00 176 TRP A C 1
ATOM 1404 O O . TRP A 1 176 ? 4.145 3.922 -1.763 1.00 93.00 176 TRP A O 1
ATOM 1414 N N . ARG A 1 177 ? 3.547 5.640 -3.084 1.00 92.44 177 ARG A N 1
ATOM 1415 C CA . ARG A 1 177 ? 2.599 6.257 -2.150 1.00 92.44 177 ARG A CA 1
ATOM 1416 C C . ARG A 1 177 ? 1.230 6.404 -2.804 1.00 92.44 177 ARG A C 1
ATOM 1418 O O . ARG A 1 177 ? 1.122 6.812 -3.960 1.00 92.44 177 ARG A O 1
ATOM 1425 N N . LEU A 1 178 ? 0.162 6.115 -2.057 1.00 93.00 178 LEU A N 1
ATOM 1426 C CA . LEU A 1 178 ? -1.218 6.412 -2.456 1.00 93.00 178 LEU A CA 1
ATOM 1427 C C . LEU A 1 178 ? -1.738 7.602 -1.668 1.00 93.00 178 LEU A C 1
ATOM 1429 O O . LEU A 1 178 ? -1.738 7.590 -0.437 1.00 93.00 178 LEU A O 1
ATOM 1433 N N . PHE A 1 179 ? -2.292 8.570 -2.379 1.00 89.75 179 PHE A N 1
ATOM 1434 C CA . PHE A 1 179 ? -2.975 9.722 -1.821 1.00 89.75 179 PHE A CA 1
ATOM 1435 C C . PHE A 1 179 ? -4.459 9.680 -2.184 1.00 89.75 179 PHE A C 1
ATOM 1437 O O . PHE A 1 179 ? -4.819 9.327 -3.307 1.00 89.75 179 PHE A O 1
ATOM 1444 N N . LEU A 1 180 ? -5.302 10.082 -1.238 1.00 89.94 180 LEU A N 1
ATOM 1445 C CA . LEU A 1 180 ? -6.722 10.360 -1.412 1.00 89.94 180 LEU A CA 1
ATOM 1446 C C . LEU A 1 180 ? -6.960 11.824 -1.046 1.00 89.94 180 LEU A C 1
ATOM 1448 O O . LEU A 1 180 ? -6.720 12.213 0.095 1.00 89.94 180 LEU A O 1
ATOM 1452 N N . ASP A 1 181 ? -7.393 12.625 -2.018 1.00 87.44 181 ASP A N 1
ATOM 1453 C CA . ASP A 1 181 ? -7.664 14.059 -1.859 1.00 87.44 181 ASP A CA 1
ATOM 1454 C C . ASP A 1 181 ? -6.487 14.811 -1.205 1.00 87.44 181 ASP A C 1
ATOM 1456 O O . ASP A 1 181 ? -6.640 15.582 -0.263 1.00 87.44 181 ASP A O 1
ATOM 1460 N N . GLY A 1 182 ? -5.270 14.523 -1.685 1.00 83.88 182 GLY A N 1
ATOM 1461 C CA . GLY A 1 182 ? -4.022 15.123 -1.196 1.00 83.88 182 GLY A CA 1
ATOM 1462 C C . GLY A 1 182 ? -3.453 14.484 0.074 1.00 83.88 182 GLY A C 1
ATOM 1463 O O . GLY A 1 182 ? -2.292 14.711 0.402 1.00 83.88 182 GLY A O 1
ATOM 1464 N N . ARG A 1 183 ? -4.211 13.624 0.760 1.00 81.69 183 ARG A N 1
ATOM 1465 C CA . ARG A 1 183 ? -3.757 12.941 1.972 1.00 81.69 183 ARG A CA 1
ATOM 1466 C C . ARG A 1 183 ? -3.175 11.567 1.665 1.00 81.69 183 ARG A C 1
ATOM 1468 O O . ARG A 1 183 ? -3.865 10.731 1.089 1.00 81.69 183 ARG A O 1
ATOM 1475 N N . GLN A 1 184 ? -1.958 11.289 2.127 1.00 87.94 184 GLN A N 1
ATOM 1476 C CA . GLN A 1 184 ? -1.369 9.951 2.031 1.00 87.94 184 GLN A CA 1
ATOM 1477 C C . GLN A 1 184 ? -2.180 8.934 2.850 1.00 87.94 184 GLN A C 1
ATOM 1479 O O . GLN A 1 184 ? -2.467 9.151 4.030 1.00 87.94 184 GLN A O 1
ATOM 1484 N N . ILE A 1 185 ? -2.558 7.829 2.211 1.00 84.94 185 ILE A N 1
ATOM 1485 C CA . ILE A 1 185 ? -3.322 6.718 2.798 1.00 84.94 185 ILE A CA 1
ATOM 1486 C C . ILE A 1 185 ? -2.621 5.363 2.657 1.00 84.94 185 ILE A C 1
ATOM 1488 O O . ILE A 1 185 ? -3.047 4.412 3.302 1.00 84.94 185 ILE A O 1
ATOM 1492 N N . GLN A 1 186 ? -1.574 5.274 1.833 1.00 86.31 186 GLN A N 1
ATOM 1493 C CA . GLN A 1 186 ? -0.702 4.105 1.731 1.00 86.31 186 GLN A CA 1
ATOM 1494 C C . GLN A 1 186 ? 0.712 4.559 1.377 1.00 86.31 186 GLN A C 1
ATOM 1496 O O . GLN A 1 186 ? 0.883 5.548 0.663 1.00 86.31 186 GLN A O 1
ATOM 1501 N N . HIS A 1 187 ? 1.696 3.825 1.874 1.00 90.88 187 HIS A N 1
ATOM 1502 C CA . HIS A 1 187 ? 3.105 3.967 1.540 1.00 90.88 187 HIS A CA 1
ATOM 1503 C C . HIS A 1 187 ? 3.742 2.585 1.692 1.00 90.88 187 HIS A C 1
ATOM 1505 O O . HIS A 1 187 ? 3.585 1.949 2.736 1.00 90.88 187 HIS A O 1
ATOM 1511 N N . LEU A 1 188 ? 4.386 2.104 0.632 1.00 89.31 188 LEU A N 1
ATOM 1512 C CA . LEU A 1 188 ? 5.210 0.902 0.646 1.00 89.31 188 LEU A CA 1
ATOM 1513 C C . LEU A 1 188 ? 6.572 1.212 0.036 1.00 89.31 188 LEU A C 1
ATOM 1515 O O . LEU A 1 188 ? 6.647 1.961 -0.935 1.00 89.31 188 LEU A O 1
ATOM 1519 N N . GLY A 1 189 ? 7.599 0.554 0.564 1.00 89.75 189 GLY A N 1
ATOM 1520 C CA . GLY A 1 189 ? 8.975 0.808 0.166 1.00 89.75 189 GLY A CA 1
ATOM 1521 C C . GLY A 1 189 ? 9.699 1.727 1.137 1.00 89.75 189 GLY A C 1
ATOM 1522 O O . GLY A 1 189 ? 9.167 2.059 2.198 1.00 89.75 189 GLY A O 1
ATOM 1523 N N . VAL A 1 190 ? 10.937 2.056 0.789 1.00 88.94 190 VAL A N 1
ATOM 1524 C CA . VAL A 1 190 ? 11.800 3.016 1.483 1.00 88.94 190 VAL A CA 1
ATOM 1525 C C . VAL A 1 190 ? 12.704 3.620 0.414 1.00 88.94 190 VAL A C 1
ATOM 1527 O O . VAL A 1 190 ? 13.276 2.853 -0.359 1.00 88.94 190 VAL A O 1
ATOM 1530 N N . ASP A 1 191 ? 12.839 4.945 0.404 1.00 88.81 191 ASP A N 1
ATOM 1531 C CA . ASP A 1 191 ? 13.815 5.674 -0.417 1.00 88.81 191 ASP A CA 1
ATOM 1532 C C . ASP A 1 191 ? 15.218 5.052 -0.288 1.00 88.81 191 ASP A C 1
ATOM 1534 O O . ASP A 1 191 ? 15.671 4.735 0.821 1.00 88.81 191 ASP A O 1
ATOM 1538 N N . ASP A 1 192 ? 15.883 4.815 -1.420 1.00 89.25 192 ASP A N 1
ATOM 1539 C CA . ASP A 1 192 ? 17.179 4.132 -1.512 1.00 89.25 192 ASP A CA 1
ATOM 1540 C C . ASP A 1 192 ? 17.208 2.697 -0.945 1.00 89.25 192 ASP A C 1
ATOM 1542 O O . ASP A 1 192 ? 18.260 2.154 -0.560 1.00 89.25 192 ASP A O 1
ATOM 1546 N N . GLY A 1 193 ? 16.033 2.082 -0.846 1.00 90.56 193 GLY A N 1
ATOM 1547 C CA . GLY A 1 193 ? 15.827 0.755 -0.303 1.00 90.56 193 GLY A CA 1
ATOM 1548 C C . GLY A 1 193 ? 15.859 -0.359 -1.347 1.00 90.56 193 GLY A C 1
ATOM 1549 O O . GLY A 1 193 ? 16.254 -0.220 -2.502 1.00 90.56 193 GLY A O 1
ATOM 1550 N N . ARG A 1 194 ? 15.403 -1.537 -0.915 1.00 93.44 194 ARG A N 1
ATOM 1551 C CA . ARG A 1 194 ? 15.035 -2.600 -1.856 1.00 93.44 194 ARG A CA 1
ATOM 1552 C C . ARG A 1 194 ? 13.737 -2.230 -2.556 1.00 93.44 194 ARG A C 1
ATOM 1554 O O . ARG A 1 194 ? 12.858 -1.635 -1.940 1.00 93.44 194 ARG A O 1
ATOM 1561 N N . GLY A 1 195 ? 13.593 -2.692 -3.790 1.00 94.50 195 GLY A N 1
ATOM 1562 C CA . GLY A 1 195 ? 12.468 -2.334 -4.633 1.00 94.50 195 GLY A CA 1
ATOM 1563 C C . GLY A 1 195 ? 11.897 -3.486 -5.441 1.00 94.50 195 GLY A C 1
ATOM 1564 O O . GLY A 1 195 ? 12.197 -4.672 -5.255 1.00 94.50 195 GLY A O 1
ATOM 1565 N N . TRP A 1 196 ? 11.045 -3.097 -6.372 1.00 96.62 196 TRP A N 1
ATOM 1566 C CA . TRP A 1 196 ? 10.420 -3.942 -7.365 1.00 96.62 196 TRP A CA 1
ATOM 1567 C C . TRP A 1 196 ? 10.963 -3.592 -8.745 1.00 96.62 196 TRP A C 1
ATOM 1569 O O . TRP A 1 196 ? 11.233 -2.433 -9.041 1.00 96.62 196 TRP A O 1
ATOM 1579 N N . CYS A 1 197 ? 11.058 -4.600 -9.608 1.00 96.94 197 CYS A N 1
ATOM 1580 C CA . CYS A 1 197 ? 11.314 -4.389 -11.024 1.00 96.94 197 CYS A CA 1
ATOM 1581 C C . CYS A 1 197 ? 10.061 -4.694 -11.846 1.00 96.94 197 CYS A C 1
ATOM 1583 O O . CYS A 1 197 ? 9.473 -5.780 -11.733 1.00 96.94 197 CYS A O 1
ATOM 1585 N N . LEU A 1 198 ? 9.687 -3.751 -12.707 1.00 97.38 198 LEU A N 1
ATOM 1586 C CA . LEU A 1 198 ? 8.602 -3.889 -13.663 1.00 97.38 198 LEU A CA 1
ATOM 1587 C C . LEU A 1 198 ? 9.175 -3.998 -15.090 1.00 97.38 198 LEU A C 1
ATOM 1589 O O . LEU A 1 198 ? 9.623 -3.006 -15.654 1.00 97.38 198 LEU A O 1
ATOM 1593 N N . SER A 1 199 ? 9.158 -5.204 -15.664 1.00 97.75 199 SER A N 1
ATOM 1594 C CA . SER A 1 199 ? 9.631 -5.510 -17.028 1.00 97.75 199 SER A CA 1
ATOM 1595 C C . SER A 1 199 ? 8.951 -6.767 -17.570 1.00 97.75 199 SER A C 1
ATOM 1597 O O . SER A 1 199 ? 8.528 -7.630 -16.793 1.00 97.75 199 SER A O 1
ATOM 1599 N N . THR A 1 200 ? 8.843 -6.903 -18.894 1.00 98.00 200 THR A N 1
ATOM 1600 C CA . THR A 1 200 ? 8.530 -8.194 -19.527 1.00 98.00 200 THR A CA 1
ATOM 1601 C C . THR A 1 200 ? 9.728 -9.138 -19.584 1.00 98.00 200 THR A C 1
ATOM 1603 O O . THR A 1 200 ? 9.508 -10.331 -19.775 1.00 98.00 200 THR A O 1
ATOM 1606 N N . ASP A 1 201 ? 10.954 -8.638 -19.400 1.00 97.00 201 ASP A N 1
ATOM 1607 C CA . ASP A 1 201 ? 12.161 -9.455 -19.261 1.00 97.00 201 ASP A CA 1
ATOM 1608 C C . ASP A 1 201 ? 12.501 -9.646 -17.768 1.00 97.00 201 ASP A C 1
ATOM 1610 O O . ASP A 1 201 ? 12.860 -8.686 -17.083 1.00 97.00 201 ASP A O 1
ATOM 1614 N N . PRO A 1 202 ? 12.384 -10.868 -17.211 1.00 93.25 202 PRO A N 1
ATOM 1615 C CA . PRO A 1 202 ? 12.749 -11.141 -15.821 1.00 93.25 202 PRO A CA 1
ATOM 1616 C C . PRO A 1 202 ? 14.216 -10.830 -15.480 1.00 93.25 202 PRO A C 1
ATOM 1618 O O . PRO A 1 202 ? 14.512 -10.613 -14.299 1.00 93.25 202 PRO A O 1
ATOM 1621 N N . GLY A 1 203 ? 15.104 -10.841 -16.482 1.00 94.06 203 GLY A N 1
ATOM 1622 C CA . GLY A 1 203 ? 16.549 -10.654 -16.367 1.00 94.06 203 GLY A CA 1
ATOM 1623 C C . GLY A 1 203 ? 16.994 -9.213 -16.117 1.00 94.06 203 GLY A C 1
ATOM 1624 O O . GLY A 1 203 ? 18.101 -9.024 -15.616 1.00 94.06 203 GLY A O 1
ATOM 1625 N N . ASP A 1 204 ? 16.132 -8.216 -16.347 1.00 94.88 204 ASP A N 1
ATOM 1626 C CA . ASP A 1 204 ? 16.459 -6.796 -16.115 1.00 94.88 204 ASP A CA 1
ATOM 1627 C C . ASP A 1 204 ? 16.757 -6.478 -14.640 1.00 94.88 204 ASP A C 1
ATOM 1629 O O . ASP A 1 204 ? 17.404 -5.488 -14.323 1.00 94.88 204 ASP A O 1
ATOM 1633 N N . ALA A 1 205 ? 16.346 -7.350 -13.715 1.00 93.12 205 ALA A N 1
ATOM 1634 C CA . ALA A 1 205 ? 16.702 -7.260 -12.299 1.00 93.12 205 ALA A CA 1
ATOM 1635 C C . ALA A 1 205 ? 18.159 -7.669 -12.008 1.00 93.12 205 ALA A C 1
ATOM 1637 O O . ALA A 1 205 ? 18.593 -7.639 -10.854 1.00 93.12 205 ALA A O 1
ATOM 1638 N N . GLY A 1 206 ? 18.900 -8.107 -13.026 1.00 90.56 206 GLY A N 1
ATOM 1639 C CA . GLY A 1 206 ? 20.310 -8.453 -12.938 1.00 90.56 206 GLY A CA 1
ATOM 1640 C C . GLY A 1 206 ? 21.232 -7.236 -12.837 1.00 90.56 206 GLY A C 1
ATOM 1641 O O . GLY A 1 206 ? 20.806 -6.090 -12.695 1.00 90.56 206 GLY A O 1
ATOM 1642 N N . GLY A 1 207 ? 22.541 -7.499 -12.881 1.00 90.25 207 GLY A N 1
ATOM 1643 C CA . GLY A 1 207 ? 23.561 -6.452 -12.897 1.00 90.25 207 GLY A CA 1
ATOM 1644 C C . GLY A 1 207 ? 23.433 -5.488 -11.701 1.00 90.25 207 GLY A C 1
ATOM 1645 O O . GLY A 1 207 ? 23.482 -5.957 -10.554 1.00 90.25 207 GLY A O 1
ATOM 1646 N N . PRO A 1 208 ? 23.246 -4.169 -11.932 1.00 89.62 208 PRO A N 1
ATOM 1647 C CA . PRO A 1 208 ? 23.146 -3.166 -10.869 1.00 89.62 208 PRO A CA 1
ATOM 1648 C C . PRO A 1 208 ? 22.032 -3.417 -9.843 1.00 89.62 208 PRO A C 1
ATOM 1650 O O . PRO A 1 208 ? 22.126 -2.911 -8.729 1.00 89.62 208 PRO A O 1
ATOM 1653 N N . TRP A 1 209 ? 20.984 -4.178 -10.181 1.00 93.94 209 TRP A N 1
ATOM 1654 C CA . TRP A 1 209 ? 19.802 -4.354 -9.319 1.00 93.94 209 TRP A CA 1
ATOM 1655 C C . TRP A 1 209 ? 19.811 -5.655 -8.516 1.00 93.94 209 TRP A C 1
ATOM 1657 O O . TRP A 1 209 ? 18.936 -5.866 -7.674 1.00 93.94 209 TRP A O 1
ATOM 1667 N N . SER A 1 210 ? 20.819 -6.509 -8.716 1.00 90.94 210 SER A N 1
ATOM 1668 C CA . SER A 1 210 ? 20.852 -7.883 -8.192 1.00 90.94 210 SER A CA 1
ATOM 1669 C C . SER A 1 210 ? 20.792 -7.988 -6.655 1.00 90.94 210 SER A C 1
ATOM 1671 O O . SER A 1 210 ? 20.321 -8.991 -6.122 1.00 90.94 210 SER A O 1
ATOM 1673 N N . GLY A 1 211 ? 21.196 -6.937 -5.931 1.00 91.62 211 GLY A N 1
ATOM 1674 C CA . GLY A 1 211 ? 21.076 -6.832 -4.468 1.00 91.62 211 GLY A CA 1
ATOM 1675 C C . GLY A 1 211 ? 19.816 -6.113 -3.961 1.00 91.62 211 GLY A C 1
ATOM 1676 O O . GLY A 1 211 ? 19.545 -6.120 -2.754 1.00 91.62 211 GLY A O 1
ATOM 1677 N N . PHE A 1 212 ? 19.050 -5.502 -4.866 1.00 93.69 212 PHE A N 1
ATOM 1678 C CA . PHE A 1 212 ? 17.958 -4.572 -4.564 1.00 93.69 212 PHE A CA 1
ATOM 1679 C C . PHE A 1 212 ? 16.581 -5.121 -4.944 1.00 93.69 212 PHE A C 1
ATOM 1681 O O . PHE A 1 212 ? 15.591 -4.753 -4.315 1.00 93.69 212 PHE A O 1
ATOM 1688 N N . VAL A 1 213 ? 16.510 -6.045 -5.906 1.00 94.06 213 VAL A N 1
ATOM 1689 C CA . VAL A 1 213 ? 15.267 -6.697 -6.343 1.00 94.06 213 VAL A CA 1
ATOM 1690 C C . VAL A 1 213 ? 15.328 -8.192 -6.044 1.00 94.06 213 VAL A C 1
ATOM 1692 O O . VAL A 1 213 ? 16.263 -8.886 -6.428 1.00 94.06 213 VAL A O 1
ATOM 1695 N N . THR A 1 214 ? 14.305 -8.724 -5.371 1.00 87.12 214 THR A N 1
ATOM 1696 C CA . THR A 1 214 ? 14.187 -10.169 -5.104 1.00 87.12 214 THR A CA 1
ATOM 1697 C C . THR A 1 214 ? 13.198 -10.819 -6.072 1.00 87.12 214 THR A C 1
ATOM 1699 O O . THR A 1 214 ? 12.066 -10.361 -6.202 1.00 87.12 214 THR A O 1
ATOM 1702 N N . GLY A 1 215 ? 13.590 -11.927 -6.711 1.00 87.44 215 GLY A N 1
ATOM 1703 C CA . GLY A 1 215 ? 12.681 -12.747 -7.529 1.00 87.44 215 GLY A CA 1
ATOM 1704 C C . GLY A 1 215 ? 12.479 -12.285 -8.980 1.00 87.44 215 GLY A C 1
ATOM 1705 O O . GLY A 1 215 ? 11.515 -12.730 -9.621 1.00 87.44 215 GLY A O 1
ATOM 1706 N N . GLY A 1 216 ? 13.380 -11.434 -9.483 1.00 93.69 216 GLY A N 1
ATOM 1707 C CA . GLY A 1 216 ? 13.395 -10.939 -10.862 1.00 93.69 216 GLY A CA 1
ATOM 1708 C C . GLY A 1 216 ? 12.324 -9.887 -11.159 1.00 93.69 216 GLY A C 1
ATOM 1709 O O . GLY A 1 216 ? 11.499 -9.551 -10.305 1.00 93.69 216 GLY A O 1
ATOM 1710 N N . CYS A 1 217 ? 12.304 -9.391 -12.394 1.00 96.94 217 CYS A N 1
ATOM 1711 C CA . CYS A 1 217 ? 11.253 -8.483 -12.844 1.00 96.94 217 CYS A CA 1
ATOM 1712 C C . CYS A 1 217 ? 9.916 -9.194 -13.047 1.00 96.94 217 CYS A C 1
ATOM 1714 O O . CYS A 1 217 ? 9.849 -10.395 -13.333 1.00 96.94 217 CYS A O 1
ATOM 1716 N N . LYS A 1 218 ? 8.827 -8.436 -12.908 1.00 97.56 218 LYS A N 1
ATOM 1717 C CA . LYS A 1 218 ? 7.470 -8.883 -13.235 1.00 97.56 218 LYS A CA 1
ATOM 1718 C C . LYS A 1 218 ? 6.863 -7.930 -14.250 1.00 97.56 218 LYS A C 1
ATOM 1720 O O . LYS A 1 218 ? 6.998 -6.724 -14.117 1.00 97.56 218 LYS A O 1
ATOM 1725 N N . SER A 1 219 ? 6.089 -8.444 -15.200 1.00 97.44 219 SER A N 1
ATOM 1726 C CA . SER A 1 219 ? 5.331 -7.581 -16.119 1.00 97.44 219 SER A CA 1
ATOM 1727 C C . SER A 1 219 ? 4.153 -6.886 -15.430 1.00 97.44 219 SER A C 1
ATOM 1729 O O . SER A 1 219 ? 3.594 -5.923 -15.962 1.00 97.44 219 SER A O 1
ATOM 1731 N N . ARG A 1 220 ? 3.768 -7.372 -14.239 1.00 97.50 220 ARG A N 1
ATOM 1732 C CA . ARG A 1 220 ? 2.729 -6.800 -13.380 1.00 97.50 220 ARG A CA 1
ATOM 1733 C C . ARG A 1 220 ? 3.084 -6.915 -11.904 1.00 97.50 220 ARG A C 1
ATOM 1735 O O . ARG A 1 220 ? 3.507 -7.973 -11.444 1.00 97.50 220 ARG A O 1
ATOM 1742 N N . LEU A 1 221 ? 2.802 -5.852 -11.161 1.00 95.44 221 LEU A N 1
ATOM 1743 C CA . LEU A 1 221 ? 2.922 -5.779 -9.708 1.00 95.44 221 LEU A CA 1
ATOM 1744 C C . LEU A 1 221 ? 1.582 -5.312 -9.148 1.00 95.44 221 LEU A C 1
ATOM 1746 O O . LEU A 1 221 ? 1.043 -4.306 -9.603 1.00 95.44 221 LEU A O 1
ATOM 1750 N N . ARG A 1 222 ? 1.020 -6.034 -8.178 1.00 93.19 222 ARG A N 1
ATOM 1751 C CA . ARG A 1 222 ? -0.271 -5.689 -7.573 1.00 93.19 222 ARG A CA 1
ATOM 1752 C C . ARG A 1 222 ? -0.124 -5.538 -6.071 1.00 93.19 222 ARG A C 1
ATOM 1754 O O . ARG A 1 222 ? 0.384 -6.439 -5.410 1.00 93.19 222 ARG A O 1
ATOM 1761 N N . PHE A 1 223 ? -0.649 -4.439 -5.550 1.00 87.56 223 PHE A N 1
ATOM 1762 C CA . PHE A 1 223 ? -0.556 -4.071 -4.146 1.00 87.56 223 PHE A CA 1
ATOM 1763 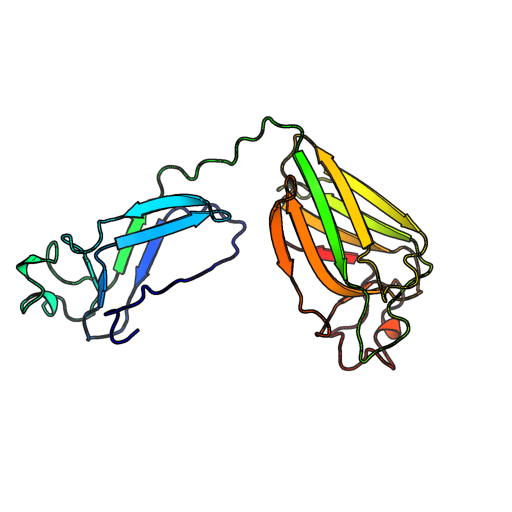C C . PHE A 1 223 ? -1.941 -3.889 -3.509 1.00 87.56 223 PHE A C 1
ATOM 1765 O O . PHE A 1 223 ? -2.924 -3.586 -4.199 1.00 87.56 223 PHE A O 1
ATOM 1772 N N . LEU A 1 224 ? -1.991 -4.145 -2.196 1.00 69.81 224 LEU A N 1
ATOM 1773 C CA . LEU A 1 224 ? -3.160 -4.048 -1.309 1.00 69.81 224 LEU A CA 1
ATOM 1774 C C . LEU A 1 224 ? -3.390 -2.622 -0.795 1.00 69.81 224 LEU A C 1
ATOM 1776 O O . LEU A 1 224 ? -2.391 -1.896 -0.576 1.00 69.81 224 LEU A O 1
#

Secondary structure (DSSP, 8-state):
----SS---------SS---EEEEE---SS-EEESEEEEEETTEEEEEEE-TTSSBEEE-SSTTGGGSTTTTTBSSS-BSEEEEE-S---PPP--S-EEEEEEEE---TT-----EEEEEEEEEE-TT--EEEEEEEEEE---TT--EEEEEEESSPP-EEEEEESSSS-EEESEEEEEETTEEEEEEE-TTS-BEEE-SSGGGGSGGGTTTBSS--BSEEEE-

Radius of gyration: 23.43 Å; chains: 1; bounding box: 44×30×68 Å